Protein AF-0000000085274109 (afdb_homodimer)

Organism: Cherax quadricarinatus (NCBI:txid27406)

Secondary structure (DSSP, 8-state):
--HHHHHHHHHHHHHHHTS---------------STHHHHHHT----EEEEEEEEEEEEPGGG-EEEEEEEEEEEEETTEEEEEEEEEEEEE-TTS---EEEEEEEEEEE-SSSSEEEEEEEEEEEETTEEEEEEEEEEEEE-/-HHHHHHHHHHHHHHHHTS---------------STHHHHHTT----EEEEEEEEEEEEPGGG-EEEEEEEEEEEEETTEEEEEEEEEEEEE-TTS---EEEEEEEEEEE-SSSSEEEEEEEEEEEETTEEEEEEEEEEEEE-

Solvent-accessible surface area (backbone atoms only — not comparable to full-atom values): 14682 Å² total; per-residue (Å²): 123,76,71,51,55,58,50,48,53,53,47,51,53,54,56,63,68,62,56,79,76,77,80,76,81,77,84,79,82,85,74,88,72,68,85,68,41,69,69,43,60,71,46,59,35,56,73,34,40,34,41,35,37,37,39,35,43,32,42,39,50,91,72,24,36,37,39,36,37,39,41,35,43,35,40,30,51,53,48,38,31,42,33,38,35,41,36,39,37,35,39,45,37,81,98,52,77,63,47,47,33,44,30,39,36,39,34,41,36,41,34,92,52,96,39,38,37,39,36,41,35,38,35,40,33,41,39,82,78,40,53,33,42,34,42,33,42,35,40,36,38,49,96,124,76,69,52,57,57,48,48,53,54,48,51,53,55,55,63,68,62,59,78,78,76,81,78,81,78,84,79,82,84,72,91,74,68,85,68,46,71,74,44,60,76,45,62,42,58,70,34,41,33,42,34,35,36,39,34,42,31,43,38,50,91,71,25,35,37,40,36,36,38,42,35,41,35,41,30,52,55,50,37,32,41,34,38,34,42,35,39,38,36,38,45,38,82,98,51,77,62,49,47,35,45,31,41,37,40,34,40,36,41,33,92,49,97,39,38,35,38,34,40,36,38,35,39,34,41,38,80,80,42,53,32,42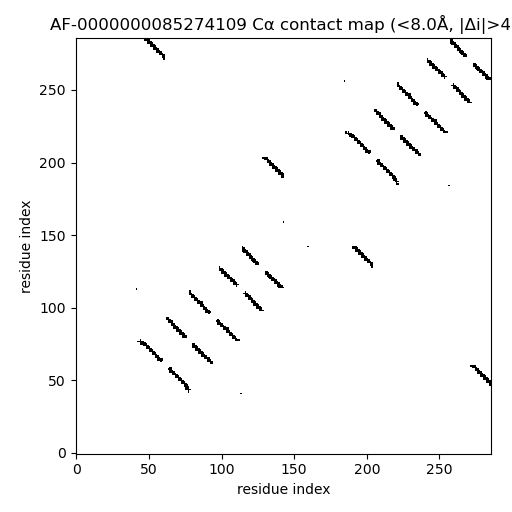,33,41,34,42,35,41,34,39,48,97

pLDDT: mean 74.67, std 28.85, range [22.5, 98.19]

Structure (mmCIF, N/CA/C/O backbone):
data_AF-0000000085274109-model_v1
#
loop_
_entity.id
_entity.type
_entity.pdbx_description
1 polymer 'Attacin C-terminal domain-containing protein'
#
loop_
_atom_site.group_PDB
_atom_site.id
_atom_site.type_symbol
_atom_site.label_atom_id
_atom_site.label_alt_id
_atom_site.label_comp_id
_atom_site.label_asym_id
_atom_site.label_entity_id
_atom_site.label_seq_id
_atom_site.pdbx_PDB_ins_code
_atom_site.Cartn_x
_atom_site.Cartn_y
_atom_site.Cartn_z
_atom_site.occupancy
_atom_site.B_iso_or_equiv
_atom_site.auth_seq_id
_atom_site.auth_comp_id
_atom_site.auth_asym_id
_atom_site.auth_atom_id
_atom_site.pdbx_PDB_model_num
ATOM 1 N N . MET A 1 1 ? -24.031 -12.461 0.603 1 29.19 1 MET A N 1
ATOM 2 C CA . MET A 1 1 ? -23.469 -12.703 1.929 1 29.19 1 MET A CA 1
ATOM 3 C C . MET A 1 1 ? -22.156 -11.938 2.117 1 29.19 1 MET A C 1
ATOM 5 O O . MET A 1 1 ? -21.688 -11.766 3.244 1 29.19 1 MET A O 1
ATOM 9 N N . GLN A 1 2 ? -21.453 -11.516 0.879 1 34.72 2 GLN A N 1
ATOM 10 C CA . GLN A 1 2 ? -20.062 -11.133 0.747 1 34.72 2 GLN A CA 1
ATOM 11 C C . GLN A 1 2 ? -19.859 -9.664 1.114 1 34.72 2 GLN A C 1
ATOM 13 O O . GLN A 1 2 ? -18.844 -9.312 1.733 1 34.72 2 GLN A O 1
ATOM 18 N N . ILE A 1 3 ? -21 -8.867 1.015 1 37.28 3 ILE A N 1
ATOM 19 C CA . ILE A 1 3 ? -20.984 -7.438 1.301 1 37.28 3 ILE A CA 1
ATOM 20 C C . ILE A 1 3 ? -21.141 -7.211 2.803 1 37.28 3 ILE A C 1
ATOM 22 O O . ILE A 1 3 ? -20.688 -6.195 3.336 1 37.28 3 ILE A O 1
ATOM 26 N N . HIS A 1 4 ? -21.5 -8.211 3.506 1 40.47 4 HIS A N 1
ATOM 27 C CA . HIS A 1 4 ? -21.781 -8.039 4.926 1 40.47 4 HIS A CA 1
ATOM 28 C C . HIS A 1 4 ? -20.5 -8.047 5.75 1 40.47 4 HIS A C 1
ATOM 30 O O . HIS A 1 4 ? -20.422 -7.398 6.793 1 40.47 4 HIS A O 1
ATOM 36 N N . ILE A 1 5 ? -19.609 -8.852 5.285 1 38.12 5 ILE A N 1
ATOM 37 C CA . ILE A 1 5 ? -18.391 -8.938 6.094 1 38.12 5 ILE A CA 1
ATOM 38 C C . ILE A 1 5 ? -17.625 -7.621 6.023 1 38.12 5 ILE A C 1
ATOM 40 O O . ILE A 1 5 ? -17.094 -7.16 7.031 1 38.12 5 ILE A O 1
ATOM 44 N N . LEU A 1 6 ? -17.75 -6.996 4.855 1 37.91 6 LEU A N 1
ATOM 45 C CA . LEU A 1 6 ? -17.078 -5.715 4.695 1 37.91 6 LEU A CA 1
ATOM 46 C C . LEU A 1 6 ? -17.688 -4.66 5.613 1 37.91 6 LEU A C 1
ATOM 48 O O . LEU A 1 6 ? -16.953 -3.889 6.246 1 37.91 6 LEU A O 1
ATOM 52 N N . VAL A 1 7 ? -18.922 -4.777 5.75 1 39.25 7 VAL A N 1
ATOM 53 C CA . VAL A 1 7 ? -19.656 -3.82 6.574 1 39.25 7 VAL A CA 1
ATOM 54 C C . VAL A 1 7 ? -19.391 -4.102 8.047 1 39.25 7 VAL A C 1
ATOM 56 O O . VAL A 1 7 ? -19.188 -3.172 8.836 1 39.25 7 VAL A O 1
ATOM 59 N N . ASP A 1 8 ? -19.281 -5.355 8.289 1 38.75 8 ASP A N 1
ATOM 60 C CA . ASP A 1 8 ? -19.078 -5.695 9.695 1 38.75 8 ASP A CA 1
ATOM 61 C C . ASP A 1 8 ? -17.688 -5.285 10.164 1 38.75 8 ASP A C 1
ATOM 63 O O . ASP A 1 8 ? -17.516 -4.801 11.289 1 38.75 8 ASP A O 1
ATOM 67 N N . LEU A 1 9 ? -16.797 -5.457 9.273 1 37.84 9 LEU A N 1
ATOM 68 C CA . LEU A 1 9 ? -15.438 -5.066 9.633 1 37.84 9 LEU A CA 1
ATOM 69 C C . LEU A 1 9 ? -15.312 -3.547 9.711 1 37.84 9 LEU A C 1
ATOM 71 O O . LEU A 1 9 ? -14.672 -3.018 10.625 1 37.84 9 LEU A O 1
ATOM 75 N N . LEU A 1 10 ? -16.047 -2.965 8.859 1 39.81 10 LEU A N 1
ATOM 76 C CA . LEU A 1 10 ? -16.094 -1.509 8.945 1 39.81 10 LEU A CA 1
ATOM 77 C C . LEU A 1 10 ? -16.766 -1.059 10.234 1 39.81 10 LEU A C 1
ATOM 79 O O . LEU A 1 10 ? -16.344 -0.081 10.852 1 39.81 10 LEU A O 1
ATOM 83 N N . LEU A 1 11 ? -17.672 -1.811 10.617 1 37.12 11 LEU A N 1
ATOM 84 C CA . LEU A 1 11 ? -18.406 -1.494 11.836 1 37.12 11 LEU A CA 1
ATOM 85 C C . LEU A 1 11 ? -17.547 -1.728 13.07 1 37.12 11 LEU A C 1
ATOM 87 O O . LEU A 1 11 ? -17.609 -0.954 14.031 1 37.12 11 LEU A O 1
ATOM 91 N N . LEU A 1 12 ? -16.781 -2.715 13.039 1 34.78 12 LEU A N 1
ATOM 92 C CA . LEU A 1 12 ? -15.945 -3.002 14.203 1 34.78 12 LEU A CA 1
ATOM 93 C C . LEU A 1 12 ? -14.914 -1.901 14.414 1 34.78 12 LEU A C 1
ATOM 95 O O . LEU A 1 12 ? -14.672 -1.482 15.547 1 34.78 12 LEU A O 1
ATOM 99 N N . VAL A 1 13 ? -14.43 -1.405 13.438 1 36.31 13 VAL A N 1
ATOM 100 C CA . VAL A 1 13 ? -13.445 -0.334 13.539 1 36.31 13 VAL A CA 1
ATOM 101 C C . VAL A 1 13 ? -14.117 0.946 14.023 1 36.31 13 VAL A C 1
ATOM 103 O O . VAL A 1 13 ? -13.555 1.685 14.836 1 36.31 13 VAL A O 1
ATOM 106 N N . ALA A 1 14 ? -15.32 1.05 13.672 1 32.97 14 ALA A N 1
ATOM 107 C CA . ALA A 1 14 ? -16.078 2.191 14.164 1 32.97 14 ALA A CA 1
ATOM 108 C C . ALA A 1 14 ? -16.266 2.111 15.68 1 32.97 14 ALA A C 1
ATOM 110 O O . ALA A 1 14 ? -16.234 3.131 16.375 1 32.97 14 ALA A O 1
ATOM 111 N N . VAL A 1 15 ? -16.328 0.971 16.188 1 34.03 15 VAL A N 1
ATOM 112 C CA . VAL A 1 15 ? -16.578 0.794 17.625 1 34.03 15 VAL A CA 1
ATOM 113 C C . VAL A 1 15 ? -15.305 1.109 18.406 1 34.03 15 VAL A C 1
ATOM 115 O O . VAL A 1 15 ? -15.359 1.753 19.453 1 34.03 15 VAL A O 1
ATOM 118 N N . ILE A 1 16 ? -14.219 0.709 17.953 1 32.94 16 ILE A N 1
ATOM 119 C CA . ILE A 1 16 ? -12.984 0.898 18.703 1 32.94 16 ILE A CA 1
ATOM 120 C C . ILE A 1 16 ? -12.594 2.375 18.688 1 32.94 16 ILE A C 1
ATOM 122 O O . ILE A 1 16 ? -12.109 2.902 19.703 1 32.94 16 ILE A O 1
ATOM 126 N N . ALA A 1 17 ? -12.922 3.021 17.672 1 30.2 17 ALA A N 1
ATOM 127 C CA . ALA A 1 17 ? -12.57 4.438 17.578 1 30.2 17 ALA A CA 1
ATOM 128 C C . ALA A 1 17 ? -13.398 5.277 18.547 1 30.2 17 ALA A C 1
ATOM 130 O O . ALA A 1 17 ? -13.062 6.43 18.828 1 30.2 17 ALA A O 1
ATOM 131 N N . ALA A 1 18 ? -14.453 4.754 18.922 1 29.8 18 ALA A N 1
ATOM 132 C CA . ALA A 1 18 ? -15.32 5.523 19.812 1 29.8 18 ALA A CA 1
ATOM 133 C C . ALA A 1 18 ? -14.836 5.441 21.266 1 29.8 18 ALA A C 1
ATOM 135 O O . ALA A 1 18 ? -15.523 5.895 22.172 1 29.8 18 ALA A O 1
ATOM 136 N N . ALA A 1 19 ? -13.648 4.785 21.469 1 28.64 19 ALA A N 1
ATOM 137 C CA . ALA A 1 19 ? -13.32 4.781 22.891 1 28.64 19 ALA A CA 1
ATOM 138 C C . ALA A 1 19 ? -12.953 6.18 23.375 1 28.64 19 ALA A C 1
ATOM 140 O O . ALA A 1 19 ? -12.242 6.914 22.688 1 28.64 19 ALA A O 1
ATOM 141 N N . PRO A 1 20 ? -13.547 6.73 24.406 1 27.16 20 PRO A N 1
ATOM 142 C CA . PRO A 1 20 ? -13.414 8.078 24.953 1 27.16 20 PRO A CA 1
ATOM 143 C C . PRO A 1 20 ? -11.977 8.414 25.344 1 27.16 20 PRO A C 1
ATOM 145 O O . PRO A 1 20 ? -11.289 7.586 25.953 1 27.16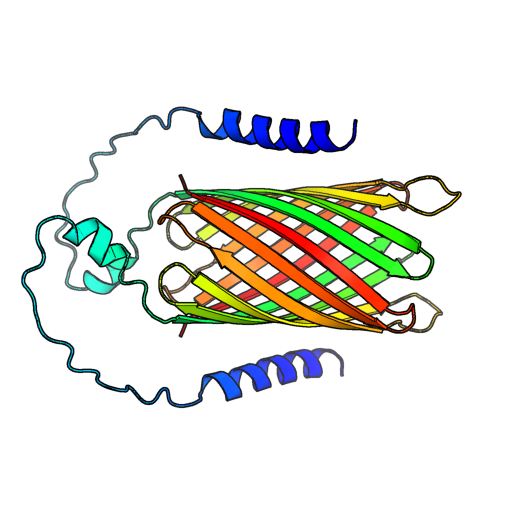 20 PRO A O 1
ATOM 148 N N . GLN A 1 21 ? -11.289 9.086 24.531 1 25.95 21 GLN A N 1
ATOM 149 C CA . GLN A 1 21 ? -9.984 9.648 24.875 1 25.95 21 GLN A CA 1
ATOM 150 C C . GLN A 1 21 ? -10.047 10.438 26.188 1 25.95 21 GLN A C 1
ATOM 152 O O . GLN A 1 21 ? -10.805 11.406 26.297 1 25.95 21 GLN A O 1
ATOM 157 N N . ASP A 1 22 ? -9.773 9.828 27.297 1 26.62 22 ASP A N 1
ATOM 158 C CA . ASP A 1 22 ? -9.57 10.586 28.531 1 26.62 22 ASP A CA 1
ATOM 159 C C . ASP A 1 22 ? -8.492 11.656 28.344 1 26.62 22 ASP A C 1
ATOM 161 O O . ASP A 1 22 ? -7.371 11.352 27.938 1 26.62 22 ASP A O 1
ATOM 165 N N . ARG A 1 23 ? -8.844 12.891 28.109 1 27.88 23 ARG A N 1
ATOM 166 C CA . ARG A 1 23 ? -8.047 14.117 28.078 1 27.88 23 ARG A CA 1
ATOM 167 C C . ARG A 1 23 ? -7.188 14.242 29.328 1 27.88 23 ARG A C 1
ATOM 169 O O . ARG A 1 23 ? -7.715 14.391 30.438 1 27.88 23 ARG A O 1
ATOM 176 N N . ILE A 1 24 ? -6.031 13.531 29.469 1 23.73 24 ILE A N 1
ATOM 177 C CA . ILE A 1 24 ? -5.164 13.867 30.594 1 23.73 24 ILE A CA 1
ATOM 178 C C . ILE A 1 24 ? -4.57 15.258 30.375 1 23.73 24 ILE A C 1
ATOM 180 O O . ILE A 1 24 ? -3.965 15.539 29.344 1 23.73 24 ILE A O 1
ATOM 184 N N . SER A 1 25 ? -5.023 16.281 31.016 1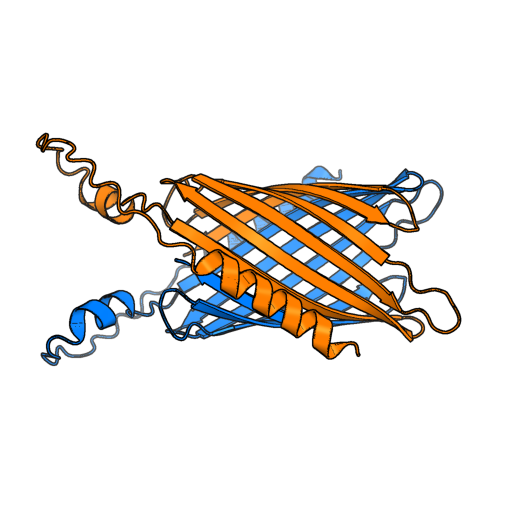 23.64 25 SER A N 1
ATOM 185 C CA . SER A 1 25 ? -4.695 17.703 31.156 1 23.64 25 SER A CA 1
ATOM 186 C C . SER A 1 25 ? -3.264 17.891 31.656 1 23.64 25 SER A C 1
ATOM 188 O O . SER A 1 25 ? -2.988 17.703 32.844 1 23.64 25 SER A O 1
ATOM 190 N N . ASP A 1 26 ? -2.184 17.391 31.047 1 24.67 26 ASP A N 1
ATOM 191 C CA . ASP A 1 26 ? -0.934 17.75 31.719 1 24.67 26 ASP A CA 1
ATOM 192 C C . ASP A 1 26 ? -0.653 19.234 31.594 1 24.67 26 ASP A C 1
ATOM 194 O O . ASP A 1 26 ? -0.709 19.812 30.5 1 24.67 26 ASP A O 1
ATOM 198 N N . ASP A 1 27 ? -0.687 20.016 32.625 1 24.34 27 ASP A N 1
ATOM 199 C CA . ASP A 1 27 ? -0.402 21.375 33.062 1 24.34 27 ASP A CA 1
ATOM 200 C C . ASP A 1 27 ? 1.054 21.75 32.781 1 24.34 27 ASP A C 1
ATOM 202 O O . ASP A 1 27 ? 1.9 21.672 33.688 1 24.34 27 ASP A O 1
ATOM 206 N N . LEU A 1 28 ? 1.784 21.281 31.734 1 25.02 28 LEU A N 1
ATOM 207 C CA . LEU A 1 28 ? 3.188 21.672 31.797 1 25.02 28 LEU A CA 1
ATOM 208 C C . LEU A 1 28 ? 3.34 23.172 31.547 1 25.02 28 LEU A C 1
ATOM 210 O O . LEU A 1 28 ? 2.6 23.75 30.734 1 25.02 28 LEU A O 1
ATOM 214 N N . GLN A 1 29 ? 4.164 23.828 32.344 1 22.5 29 GLN A N 1
ATOM 215 C CA . GLN A 1 29 ? 4.625 25.188 32.594 1 22.5 29 GLN A CA 1
ATOM 216 C C . GLN A 1 29 ? 5.234 25.828 31.359 1 22.5 29 GLN A C 1
ATOM 218 O O . GLN A 1 29 ? 5.855 25.141 30.547 1 22.5 29 GLN A O 1
ATOM 223 N N . ASP A 1 30 ? 5.105 27.234 31.125 1 24.45 30 ASP A N 1
ATOM 224 C CA . ASP A 1 30 ? 5.141 28.281 30.109 1 24.45 30 ASP A CA 1
ATOM 225 C C . ASP A 1 30 ? 6.578 28.672 29.781 1 24.45 30 ASP A C 1
ATOM 227 O O . ASP A 1 30 ? 7.141 29.562 30.438 1 24.45 30 ASP A O 1
ATOM 231 N N . GLU A 1 31 ? 7.707 27.938 29.781 1 26.39 31 GLU A N 1
ATOM 232 C CA . GLU A 1 31 ? 8.891 28.766 29.625 1 26.39 31 GLU A CA 1
ATOM 233 C C . GLU A 1 31 ? 8.891 29.469 28.266 1 26.39 31 GLU A C 1
ATOM 235 O O . GLU A 1 31 ? 8.453 28.906 27.266 1 26.39 31 GLU A O 1
ATOM 240 N N . PRO A 1 32 ? 9.406 30.828 28.219 1 28.34 32 PRO A N 1
ATOM 241 C CA . PRO A 1 32 ? 9.32 31.75 27.078 1 28.34 32 PRO A CA 1
ATOM 242 C C . PRO A 1 32 ? 10.148 31.297 25.891 1 28.34 32 PRO A C 1
ATOM 244 O O . PRO A 1 32 ? 11.383 31.297 25.938 1 28.34 32 PRO A O 1
ATOM 247 N N . ILE A 1 33 ? 10.219 30.109 25.406 1 29.45 33 ILE A N 1
ATOM 248 C CA . ILE A 1 33 ? 11.242 29.719 24.453 1 29.45 33 ILE A CA 1
ATOM 249 C C . ILE A 1 33 ? 11.102 30.562 23.172 1 29.45 33 ILE A C 1
ATOM 251 O O . ILE A 1 33 ? 10.008 30.656 22.609 1 29.45 33 ILE A O 1
ATOM 255 N N . LEU A 1 34 ? 12.164 31.344 22.75 1 29.31 34 LEU A N 1
ATOM 256 C CA . LEU A 1 34 ? 12.477 32.188 21.609 1 29.31 34 LEU A CA 1
ATOM 257 C C . LEU A 1 34 ? 11.906 31.625 20.312 1 29.31 34 LEU A C 1
ATOM 259 O O . LEU A 1 34 ? 11.531 30.453 20.266 1 29.31 34 LEU A O 1
ATOM 263 N N . SER A 1 35 ? 12.562 32.25 19.047 1 29.86 35 SER A N 1
ATOM 264 C CA . SER A 1 35 ? 12.203 32.375 17.641 1 29.86 35 SER A CA 1
ATOM 265 C C . SER A 1 35 ? 12.039 31.016 16.969 1 29.86 35 SER A C 1
ATOM 267 O O . SER A 1 35 ? 11.836 30.922 15.758 1 29.86 35 SER A O 1
ATOM 269 N N . ALA A 1 36 ? 12.805 30 17.422 1 31.7 36 ALA A N 1
ATOM 270 C CA . ALA A 1 36 ? 12.664 28.562 17.172 1 31.7 36 ALA A CA 1
ATOM 271 C C . ALA A 1 36 ? 11.195 28.141 17.203 1 31.7 36 ALA A C 1
ATOM 273 O O . ALA A 1 36 ? 10.883 26.953 17.234 1 31.7 36 ALA A O 1
ATOM 274 N N . GLU A 1 37 ? 10.258 29.047 17.328 1 32.31 37 GLU A N 1
ATOM 275 C CA . GLU A 1 37 ? 8.82 28.953 17.578 1 32.31 37 GLU A CA 1
ATOM 276 C C . GLU A 1 37 ? 8.086 28.391 16.359 1 32.31 37 GLU A C 1
ATOM 278 O O . GLU A 1 37 ? 7.086 27.688 16.516 1 32.31 37 GLU A O 1
ATOM 283 N N . ASP A 1 38 ? 8.383 29.094 15.203 1 32.69 38 ASP A N 1
ATOM 284 C CA . ASP A 1 38 ? 7.621 28.688 14.016 1 32.69 38 ASP A CA 1
ATOM 285 C C . ASP A 1 38 ? 7.855 27.219 13.688 1 32.69 38 ASP A C 1
ATOM 287 O O . ASP A 1 38 ? 6.945 26.531 13.219 1 32.69 38 ASP A O 1
ATOM 291 N N . ASP A 1 39 ? 9.203 26.734 13.562 1 36.03 39 ASP A N 1
ATOM 292 C CA . ASP A 1 39 ? 9.508 25.312 13.469 1 36.03 39 ASP A CA 1
ATOM 293 C C . ASP A 1 39 ? 8.859 24.531 14.609 1 36.03 39 ASP A C 1
ATOM 295 O O . ASP A 1 39 ? 8.586 23.344 14.484 1 36.03 39 ASP A O 1
ATOM 299 N N . PHE A 1 40 ? 8.82 25.062 15.805 1 33.94 40 PHE A N 1
ATOM 300 C CA . PHE A 1 40 ? 8.281 24.5 17.031 1 33.94 40 PHE A CA 1
ATOM 301 C C . PHE A 1 40 ? 6.785 24.25 16.906 1 33.94 40 PHE A C 1
ATOM 303 O O . PHE A 1 40 ? 6.242 23.344 17.547 1 33.94 40 PHE A O 1
ATOM 310 N N . ILE A 1 41 ? 6.109 25.266 16.359 1 35.34 41 ILE A N 1
ATOM 311 C CA . ILE A 1 41 ? 4.664 25.094 16.281 1 35.34 41 ILE A CA 1
ATOM 312 C C . ILE A 1 41 ? 4.332 23.922 15.367 1 35.34 41 ILE A C 1
ATOM 314 O O . ILE A 1 41 ? 3.281 23.281 15.508 1 35.34 41 ILE A O 1
ATOM 318 N N . TYR A 1 42 ? 5.062 23.938 14.234 1 39.38 42 TYR A N 1
ATOM 319 C CA . TYR A 1 42 ? 4.758 22.812 13.375 1 39.38 42 TYR A CA 1
ATOM 320 C C . TYR A 1 42 ? 4.938 21.484 14.117 1 39.38 42 TYR A C 1
ATOM 322 O O . TYR A 1 42 ? 4.531 20.438 13.633 1 39.38 42 TYR A O 1
ATOM 330 N N . ASP A 1 43 ? 6.078 21.562 14.992 1 42.56 43 ASP A N 1
ATOM 331 C CA . ASP A 1 43 ? 6.488 20.344 15.664 1 42.56 43 ASP A CA 1
ATOM 332 C C . ASP A 1 43 ? 5.406 19.859 16.625 1 42.56 43 ASP A C 1
ATOM 334 O O . ASP A 1 43 ? 5.688 19.062 17.531 1 42.56 43 ASP A O 1
ATOM 338 N N . ARG A 1 44 ? 4.699 20.859 17.016 1 46.94 44 ARG A N 1
ATOM 339 C CA . ARG A 1 44 ? 3.871 20.266 18.062 1 46.94 44 ARG A CA 1
ATOM 340 C C . ARG A 1 44 ? 3.377 18.891 17.641 1 46.94 44 ARG A C 1
ATOM 342 O O . ARG A 1 44 ? 2.398 18.766 16.906 1 46.94 44 ARG A O 1
ATOM 349 N N . ARG A 1 45 ? 4.414 18.188 17.422 1 51.41 45 ARG A N 1
ATOM 350 C CA . ARG A 1 45 ? 4.371 16.766 17.125 1 51.41 45 ARG A CA 1
ATOM 351 C C . ARG A 1 45 ? 3.342 16.047 18 1 51.41 45 ARG A C 1
ATOM 353 O O . ARG A 1 45 ? 3.639 15.672 19.125 1 51.41 45 ARG A O 1
ATOM 360 N N . LYS A 1 46 ? 2.039 16.609 17.828 1 67.06 46 LYS A N 1
ATOM 361 C CA . LYS A 1 46 ? 0.85 16.125 18.531 1 67.06 46 LYS A CA 1
ATOM 362 C C . LYS A 1 46 ? 0.686 14.625 18.375 1 67.06 46 LYS A C 1
ATOM 364 O O . LYS A 1 46 ? 1.162 14.039 17.406 1 67.06 46 LYS A O 1
ATOM 369 N N . ARG A 1 47 ? 0.568 14.086 19.516 1 83.94 47 ARG A N 1
ATOM 370 C CA . ARG A 1 47 ? 0.073 12.719 19.641 1 83.94 47 ARG A CA 1
ATOM 371 C C . ARG A 1 47 ? -1.203 12.531 18.828 1 83.94 47 ARG A C 1
ATOM 373 O O . ARG A 1 47 ? -2.168 13.281 18.984 1 83.94 47 ARG A O 1
ATOM 380 N N . GLN A 1 48 ? -1.01 11.75 17.844 1 91 48 GLN A N 1
ATOM 381 C CA . GLN A 1 48 ? -2.172 11.453 17.016 1 91 48 GLN A CA 1
ATOM 382 C C . GLN A 1 48 ? -2.318 9.953 16.781 1 91 48 GLN A C 1
ATOM 384 O O . GLN A 1 48 ? -1.322 9.242 16.656 1 91 48 GLN A O 1
ATOM 389 N N . THR A 1 49 ? -3.471 9.539 16.812 1 93.75 49 THR A N 1
ATOM 390 C CA . THR A 1 49 ? -3.826 8.18 16.422 1 93.75 49 THR A CA 1
ATOM 391 C C . THR A 1 49 ? -4.637 8.188 15.133 1 93.75 49 THR A C 1
ATOM 393 O O . THR A 1 49 ? -5.531 9.016 14.961 1 93.75 49 THR A O 1
ATOM 396 N N . ALA A 1 50 ? -4.281 7.34 14.281 1 94.31 50 ALA A N 1
ATOM 397 C CA . ALA A 1 50 ? -5.004 7.238 13.016 1 94.31 50 ALA A CA 1
ATOM 398 C C . ALA A 1 50 ? -5.379 5.793 12.711 1 94.31 50 ALA A C 1
ATOM 400 O O . ALA A 1 50 ? -4.652 4.863 13.078 1 94.31 50 ALA A O 1
ATOM 401 N N . VAL A 1 51 ? -6.465 5.672 12.102 1 96.5 51 VAL A N 1
ATOM 402 C CA . VAL A 1 51 ? -6.902 4.395 11.547 1 96.5 51 VAL A CA 1
ATOM 403 C C . VAL A 1 51 ? -7.016 4.5 10.031 1 96.5 51 VAL A C 1
ATOM 405 O O . VAL A 1 51 ? -7.504 5.504 9.508 1 96.5 51 VAL A O 1
ATOM 408 N N . SER A 1 52 ? -6.531 3.512 9.352 1 96.25 52 SER A N 1
ATOM 409 C CA . SER A 1 52 ? -6.668 3.434 7.902 1 96.25 52 SER A CA 1
ATOM 410 C C . SER A 1 52 ? -7.008 2.018 7.453 1 96.25 52 SER A C 1
ATOM 412 O O . SER A 1 52 ? -6.812 1.059 8.203 1 96.25 52 SER A O 1
ATOM 414 N N . GLY A 1 53 ? -7.555 1.902 6.289 1 96.19 53 GLY A N 1
ATOM 415 C CA . GLY A 1 53 ? -7.914 0.619 5.707 1 96.19 53 GLY A CA 1
ATOM 416 C C . GLY A 1 53 ? -8.367 0.724 4.262 1 96.19 53 GLY A C 1
ATOM 417 O O . GLY A 1 53 ? -8.445 1.822 3.709 1 96.19 53 GLY A O 1
ATOM 418 N N . GLY A 1 54 ? -8.562 -0.43 3.691 1 95.19 54 GLY A N 1
ATOM 419 C CA . GLY A 1 54 ? -9.016 -0.469 2.311 1 95.19 54 GLY A CA 1
ATOM 420 C C . GLY A 1 54 ? -9.305 -1.875 1.815 1 95.19 54 GLY A C 1
ATOM 421 O O . GLY A 1 54 ? -9.102 -2.848 2.547 1 95.19 54 GLY A O 1
ATOM 422 N N . ALA A 1 55 ? -9.844 -1.821 0.661 1 97.56 55 ALA A N 1
ATOM 423 C CA . ALA A 1 55 ? -10.125 -3.049 -0.078 1 97.56 55 ALA A CA 1
ATOM 424 C C . ALA A 1 55 ? -9.75 -2.902 -1.549 1 97.56 55 ALA A C 1
ATOM 426 O O . ALA A 1 55 ? -9.797 -1.802 -2.102 1 97.56 55 ALA A O 1
ATOM 427 N N . ASN A 1 56 ? -9.352 -3.914 -2.074 1 95.69 56 ASN A N 1
ATOM 428 C CA . ASN A 1 56 ? -8.906 -3.941 -3.465 1 95.69 56 ASN A CA 1
ATOM 429 C C . ASN A 1 56 ? -9.359 -5.219 -4.172 1 95.69 56 ASN A C 1
ATOM 431 O O . ASN A 1 56 ? -9.422 -6.285 -3.557 1 95.69 56 ASN A O 1
ATOM 435 N N . VAL A 1 57 ? -9.68 -5.02 -5.359 1 96.94 57 VAL A N 1
ATOM 436 C CA . VAL A 1 57 ? -9.945 -6.164 -6.227 1 96.94 57 VAL A CA 1
ATOM 437 C C . VAL A 1 57 ? -8.992 -6.133 -7.422 1 96.94 57 VAL A C 1
ATOM 439 O O . VAL A 1 57 ? -8.805 -5.09 -8.055 1 96.94 57 VAL A O 1
ATOM 442 N N . GLU A 1 58 ? -8.438 -7.234 -7.703 1 96.06 58 GLU A N 1
ATOM 443 C CA . GLU A 1 58 ? -7.547 -7.387 -8.852 1 96.06 58 GLU A CA 1
ATOM 444 C C . GLU A 1 58 ? -7.984 -8.547 -9.742 1 96.06 58 GLU A C 1
ATOM 446 O O . GLU A 1 58 ? -8.211 -9.656 -9.258 1 96.06 58 GLU A O 1
ATOM 451 N N . ASN A 1 59 ? -8.078 -8.227 -10.922 1 95 59 ASN A N 1
ATOM 452 C CA . ASN A 1 59 ? -8.336 -9.273 -11.914 1 95 59 ASN A CA 1
ATOM 453 C C . ASN A 1 59 ? -7.043 -9.742 -12.578 1 95 59 ASN A C 1
ATOM 455 O O . ASN A 1 59 ? -6.383 -8.961 -13.273 1 95 59 ASN A O 1
ATOM 459 N N . LEU A 1 60 ? -6.77 -10.969 -12.344 1 92.88 60 LEU A N 1
ATOM 460 C CA . LEU A 1 60 ? -5.555 -11.594 -12.859 1 92.88 60 LEU A CA 1
ATOM 461 C C . LEU A 1 60 ? -5.855 -12.445 -14.086 1 92.88 60 LEU A C 1
ATOM 463 O O . LEU A 1 60 ? -7.02 -12.688 -14.414 1 92.88 60 LEU A O 1
ATOM 467 N N . PRO A 1 61 ? -4.797 -12.797 -14.773 1 89.06 61 PRO A N 1
ATOM 468 C CA . PRO A 1 61 ? -5.035 -13.672 -15.922 1 89.06 61 PRO A CA 1
ATOM 469 C C . PRO A 1 61 ? -5.734 -14.977 -15.539 1 89.06 61 PRO A C 1
ATOM 471 O O . PRO A 1 61 ? -5.762 -15.336 -14.359 1 89.06 61 PRO A O 1
ATOM 474 N N . HIS A 1 62 ? -6.371 -15.617 -16.516 1 90.31 62 HIS A N 1
ATOM 475 C CA . HIS A 1 62 ? -7.004 -16.922 -16.375 1 90.31 62 HIS A CA 1
ATOM 476 C C . HIS A 1 62 ? -8.227 -16.859 -15.469 1 90.31 62 HIS A C 1
ATOM 478 O O . HIS A 1 62 ? -8.531 -17.812 -14.758 1 90.31 62 HIS A O 1
ATOM 484 N N . GLY A 1 63 ? -8.797 -15.641 -15.352 1 89.44 63 GLY A N 1
ATOM 485 C CA . GLY A 1 63 ? -10.055 -15.469 -14.648 1 89.44 63 GLY A CA 1
ATOM 486 C C . GLY A 1 63 ? -9.891 -15.422 -13.141 1 89.44 63 GLY A C 1
ATOM 487 O O . GLY A 1 63 ? -10.875 -15.492 -12.398 1 89.44 63 GLY A O 1
ATOM 488 N N . ILE A 1 64 ? -8.742 -15.398 -12.703 1 93.06 64 ILE A N 1
ATOM 489 C CA . ILE A 1 64 ? -8.492 -15.352 -11.266 1 93.06 64 ILE A CA 1
ATOM 490 C C . ILE A 1 64 ? -8.773 -13.945 -10.742 1 93.06 64 ILE A C 1
ATOM 492 O O . ILE A 1 64 ? -8.391 -12.953 -11.359 1 93.06 64 ILE A O 1
ATOM 496 N N . ARG A 1 65 ? -9.508 -13.945 -9.594 1 94.62 65 ARG A N 1
ATOM 497 C CA . ARG A 1 65 ? -9.781 -12.68 -8.922 1 94.62 65 ARG A CA 1
ATOM 498 C C . ARG A 1 65 ? -9.164 -12.664 -7.523 1 94.62 65 ARG A C 1
ATOM 500 O O . ARG A 1 65 ? -9.391 -13.578 -6.73 1 94.62 65 ARG A O 1
ATOM 507 N N . LYS A 1 66 ? -8.422 -11.648 -7.309 1 95.5 66 LYS A N 1
ATOM 508 C CA . LYS A 1 66 ? -7.816 -11.453 -5.996 1 95.5 66 LYS A CA 1
ATOM 509 C C . LYS A 1 66 ? -8.5 -10.32 -5.234 1 95.5 66 LYS A C 1
ATOM 511 O O . LYS A 1 66 ? -8.602 -9.203 -5.738 1 95.5 66 LYS A O 1
ATOM 516 N N . GLU A 1 67 ? -8.914 -10.648 -4.086 1 95.19 67 GLU A N 1
ATOM 517 C CA . GLU A 1 67 ? -9.531 -9.672 -3.191 1 95.19 67 GLU A CA 1
ATOM 518 C C . GLU A 1 67 ? -8.68 -9.453 -1.942 1 95.19 67 GLU A C 1
ATOM 520 O O . GLU A 1 67 ? -8.234 -10.422 -1.317 1 95.19 67 GLU A O 1
ATOM 525 N N . THR A 1 68 ? -8.445 -8.266 -1.638 1 96.56 68 THR A N 1
ATOM 526 C CA . THR A 1 68 ? -7.672 -7.949 -0.442 1 96.56 68 THR A CA 1
ATOM 527 C C . THR A 1 68 ? -8.383 -6.902 0.405 1 96.56 68 THR A C 1
ATOM 529 O O . THR A 1 68 ? -9.117 -6.062 -0.123 1 96.56 68 THR A O 1
ATOM 532 N N . ALA A 1 69 ? -8.172 -6.961 1.633 1 97.19 69 ALA A N 1
ATOM 533 C CA . ALA A 1 69 ? -8.633 -5.969 2.6 1 97.19 69 ALA A CA 1
ATOM 534 C C . ALA A 1 69 ? -7.637 -5.816 3.744 1 97.19 69 ALA A C 1
ATOM 536 O O . ALA A 1 69 ? -6.93 -6.766 4.09 1 97.19 69 ALA A O 1
ATOM 537 N N . ASN A 1 70 ? -7.59 -4.602 4.297 1 96 70 ASN A N 1
ATOM 538 C CA . ASN A 1 70 ? -6.676 -4.363 5.41 1 96 70 ASN A CA 1
ATOM 539 C C . ASN A 1 70 ? -7.203 -3.281 6.348 1 96 70 ASN A C 1
ATOM 541 O O . ASN A 1 70 ? -8.047 -2.469 5.953 1 96 70 ASN A O 1
ATOM 545 N N . ILE A 1 71 ? -6.738 -3.291 7.547 1 97.75 71 ILE A N 1
ATOM 546 C CA . ILE A 1 71 ? -6.93 -2.238 8.539 1 97.75 71 ILE A CA 1
ATOM 547 C C . ILE A 1 71 ? -5.629 -2 9.297 1 97.75 71 ILE A C 1
ATOM 549 O O . ILE A 1 71 ? -4.918 -2.951 9.633 1 97.75 71 ILE A O 1
ATOM 553 N N . ASN A 1 72 ? -5.375 -0.785 9.508 1 97.62 72 ASN A N 1
ATOM 554 C CA . ASN A 1 72 ? -4.133 -0.392 10.172 1 97.62 72 ASN A CA 1
ATOM 555 C C . ASN A 1 72 ? -4.383 0.656 11.25 1 97.62 72 ASN A C 1
ATOM 557 O O . ASN A 1 72 ? -5.25 1.521 11.094 1 97.62 72 ASN A O 1
ATOM 561 N N . LEU A 1 73 ? -3.654 0.557 12.25 1 98.12 73 LEU A N 1
ATOM 562 C CA . LEU A 1 73 ? -3.598 1.552 13.312 1 98.12 73 LEU A CA 1
ATOM 563 C C . LEU A 1 73 ? -2.211 2.182 13.398 1 98.12 73 LEU A C 1
ATOM 565 O O . LEU A 1 73 ? -1.201 1.475 13.359 1 98.12 73 LEU A O 1
ATOM 569 N N . GLU A 1 74 ? -2.213 3.418 13.469 1 96.81 74 GLU A N 1
ATOM 570 C CA . GLU A 1 74 ? -0.96 4.148 13.641 1 96.81 74 GLU A CA 1
ATOM 571 C C . GLU A 1 74 ? -1.031 5.094 14.836 1 96.81 74 GLU A C 1
ATOM 573 O O . GLU A 1 74 ? -2.068 5.711 15.086 1 96.81 74 GLU A O 1
ATOM 578 N N . HIS A 1 75 ? 0.058 5.227 15.492 1 96.56 75 HIS A N 1
ATOM 579 C CA . HIS A 1 75 ? 0.202 6.18 16.578 1 96.56 75 HIS A CA 1
ATOM 580 C C . HIS A 1 75 ? 1.471 7.012 16.422 1 96.56 75 HIS A C 1
ATOM 582 O O . HIS A 1 75 ? 2.572 6.461 16.344 1 96.56 75 HIS A O 1
ATOM 588 N N . SER A 1 76 ? 1.227 8.242 16.406 1 94.12 76 SER A N 1
ATOM 589 C CA . SER A 1 76 ? 2.344 9.156 16.203 1 94.12 76 SER A CA 1
ATOM 590 C C . SER A 1 76 ? 2.676 9.922 17.484 1 94.12 76 SER A C 1
ATOM 592 O O . SER A 1 76 ? 1.776 10.398 18.188 1 94.12 76 SER A O 1
ATOM 594 N N . ILE A 1 77 ? 3.955 9.977 17.75 1 92.19 77 ILE A N 1
ATOM 595 C CA . ILE A 1 77 ? 4.516 10.773 18.828 1 92.19 77 ILE A CA 1
ATOM 596 C C . ILE A 1 77 ? 5.723 11.555 18.328 1 92.19 77 ILE A C 1
ATOM 598 O O . ILE A 1 77 ? 6.773 10.977 18.031 1 92.19 77 ILE A O 1
ATOM 602 N N . ASN A 1 78 ? 5.543 12.852 18.219 1 89.56 78 ASN A N 1
ATOM 603 C CA . ASN A 1 78 ? 6.562 13.734 17.656 1 89.56 78 ASN A CA 1
ATOM 604 C C . ASN A 1 78 ? 6.926 13.344 16.234 1 89.56 78 ASN A C 1
ATOM 606 O O . ASN A 1 78 ? 6.09 13.438 15.328 1 89.56 78 ASN A O 1
ATOM 610 N N . LYS A 1 79 ? 8.125 12.867 16.047 1 91.56 79 LYS A N 1
ATOM 611 C CA . LYS A 1 79 ? 8.617 12.578 14.711 1 91.56 79 LYS A CA 1
ATOM 612 C C . LYS A 1 79 ? 8.531 11.078 14.406 1 91.56 79 LYS A C 1
ATOM 614 O O . LYS A 1 79 ? 9.047 10.617 13.391 1 91.56 79 LYS A O 1
ATOM 619 N N . HIS A 1 80 ? 7.992 10.375 15.344 1 94.69 80 HIS A N 1
ATOM 620 C CA . HIS A 1 80 ? 7.934 8.922 15.227 1 94.69 80 HIS A CA 1
ATOM 621 C C . HIS A 1 80 ? 6.492 8.438 15.102 1 94.69 80 HIS A C 1
ATOM 623 O O . HIS A 1 80 ? 5.613 8.898 15.836 1 94.69 80 HIS A O 1
ATOM 629 N N . THR A 1 81 ? 6.262 7.547 14.227 1 94.94 81 THR A N 1
ATOM 630 C CA . THR A 1 81 ? 4.969 6.887 14.086 1 94.94 81 THR A CA 1
ATOM 631 C C . THR A 1 81 ? 5.137 5.371 14.078 1 94.94 81 THR A C 1
ATOM 633 O O . THR A 1 81 ? 5.949 4.832 13.328 1 94.94 81 THR A O 1
ATOM 636 N N . PHE A 1 82 ? 4.414 4.758 14.93 1 97.06 82 PHE A N 1
ATOM 637 C CA . PHE A 1 82 ? 4.348 3.301 14.969 1 97.06 82 PHE A CA 1
ATOM 638 C C . PHE A 1 82 ? 2.998 2.807 14.453 1 97.06 82 PHE A C 1
ATOM 640 O O . PHE A 1 82 ? 1.961 3.4 14.75 1 97.06 82 PHE A O 1
A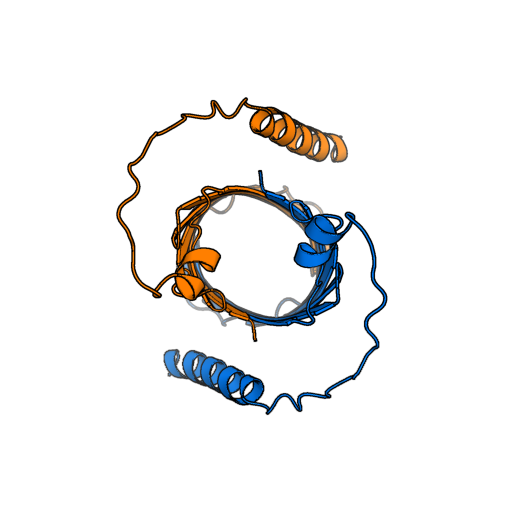TOM 647 N N . GLY A 1 83 ? 3.055 1.729 13.742 1 96.75 83 GLY A N 1
ATOM 648 C CA . GLY A 1 83 ? 1.819 1.187 13.195 1 96.75 83 GLY A CA 1
ATOM 649 C C . GLY A 1 83 ? 1.772 -0.329 13.219 1 96.75 83 GLY A C 1
ATOM 650 O O . GLY A 1 83 ? 2.811 -0.987 13.312 1 96.75 83 GLY A O 1
ATOM 651 N N . ALA A 1 84 ? 0.636 -0.792 13.18 1 98 84 ALA A N 1
ATOM 652 C CA . ALA A 1 84 ? 0.337 -2.215 13.047 1 98 84 ALA A CA 1
ATOM 653 C C . ALA A 1 84 ? -0.971 -2.436 12.297 1 98 84 ALA A C 1
ATOM 655 O O . ALA A 1 84 ? -1.819 -1.542 12.234 1 98 84 ALA A O 1
ATOM 656 N N . GLY A 1 85 ? -1.04 -3.58 11.711 1 97.88 85 GLY A N 1
ATOM 657 C CA . GLY A 1 85 ? -2.25 -3.854 10.953 1 97.88 85 GLY A CA 1
ATOM 658 C C . GLY A 1 85 ? -2.447 -5.328 10.656 1 97.88 85 GLY A C 1
ATOM 659 O O . GLY A 1 85 ? -1.562 -6.145 10.922 1 97.88 85 GLY A O 1
ATOM 660 N N . ILE A 1 86 ? -3.582 -5.582 10.148 1 97.81 86 ILE A N 1
ATOM 661 C CA . ILE A 1 86 ? -3.945 -6.914 9.68 1 97.81 86 ILE A CA 1
ATOM 662 C C . ILE A 1 86 ? -4.48 -6.832 8.25 1 97.81 86 ILE A C 1
ATOM 664 O O . ILE A 1 86 ? -5.062 -5.816 7.855 1 97.81 86 ILE A O 1
ATOM 668 N N . ASP A 1 87 ? -4.203 -7.84 7.566 1 94.5 87 ASP A N 1
ATOM 669 C CA . ASP A 1 87 ? -4.695 -7.891 6.191 1 94.5 87 ASP A CA 1
ATOM 670 C C . ASP A 1 87 ? -5.238 -9.281 5.855 1 94.5 87 ASP A C 1
ATOM 672 O O . ASP A 1 87 ? -4.902 -10.258 6.52 1 94.5 87 ASP A O 1
ATOM 676 N N . TYR A 1 88 ? -6.117 -9.266 4.895 1 96.31 88 TYR A N 1
ATOM 677 C CA . TYR A 1 88 ? -6.77 -10.445 4.344 1 96.31 88 TYR A CA 1
ATOM 678 C C . TYR A 1 88 ? -6.652 -10.477 2.826 1 96.31 88 TYR A C 1
ATOM 680 O O . TYR A 1 88 ? -6.77 -9.445 2.166 1 96.31 88 TYR A O 1
ATOM 688 N N . GLU A 1 89 ? -6.352 -11.594 2.373 1 94.88 89 GLU A N 1
ATOM 689 C CA . GLU A 1 89 ? -6.254 -11.828 0.936 1 94.88 89 GLU A CA 1
ATOM 690 C C . GLU A 1 89 ? -6.953 -13.125 0.534 1 94.88 89 GLU A C 1
ATOM 692 O O . GLU A 1 89 ? -6.762 -14.156 1.173 1 94.88 89 GLU A O 1
ATOM 697 N N . ARG A 1 90 ? -7.68 -13.031 -0.55 1 94.44 90 ARG A N 1
ATOM 698 C CA . ARG A 1 90 ? -8.383 -14.195 -1.084 1 94.44 90 ARG A CA 1
ATOM 699 C C . ARG A 1 90 ? -8.242 -14.266 -2.602 1 94.44 90 ARG A C 1
ATOM 701 O O . ARG A 1 90 ? -8.406 -13.258 -3.291 1 94.44 90 ARG A O 1
ATOM 708 N N . HIS A 1 91 ? -7.934 -15.438 -2.998 1 93.44 91 HIS A N 1
ATOM 709 C CA . HIS A 1 91 ? -7.883 -15.688 -4.434 1 93.44 91 HIS A CA 1
ATOM 710 C C . HIS A 1 91 ? -9.07 -16.531 -4.887 1 93.44 91 HIS A C 1
ATOM 712 O O . HIS A 1 91 ? -9.227 -17.672 -4.453 1 93.44 91 HIS A O 1
ATOM 718 N N . ARG A 1 92 ? -9.828 -15.992 -5.734 1 92.44 92 ARG A N 1
ATOM 719 C CA . ARG A 1 92 ? -10.922 -16.75 -6.34 1 92.44 92 ARG A CA 1
ATOM 720 C C . ARG A 1 92 ? -10.492 -17.359 -7.672 1 92.44 92 ARG A C 1
ATOM 722 O O . ARG A 1 92 ? -10.297 -16.641 -8.656 1 92.44 92 ARG A O 1
ATOM 729 N N . ILE A 1 93 ? -10.312 -18.641 -7.652 1 90.12 93 ILE A N 1
ATOM 730 C CA . ILE A 1 93 ? -9.883 -19.391 -8.828 1 90.12 93 ILE A CA 1
ATOM 731 C C . ILE A 1 93 ? -11.031 -20.234 -9.359 1 90.12 93 ILE A C 1
ATOM 733 O O . ILE A 1 93 ? -11.578 -21.078 -8.641 1 90.12 93 ILE A O 1
ATOM 737 N N . PRO A 1 94 ? -11.312 -20.016 -10.602 1 89.12 94 PRO A N 1
ATOM 738 C CA . PRO A 1 94 ? -12.406 -20.828 -11.141 1 89.12 94 PRO A CA 1
ATOM 739 C C . PRO A 1 94 ? -12.156 -22.328 -11 1 89.12 94 PRO A C 1
ATOM 741 O O . PRO A 1 94 ? -11.117 -22.828 -11.438 1 89.12 94 PRO A O 1
ATOM 744 N N . GLY A 1 95 ? -13.125 -23.047 -10.414 1 88.44 95 GLY A N 1
ATOM 745 C CA . GLY A 1 95 ? -13.078 -24.5 -10.328 1 88.44 95 GLY A CA 1
ATOM 746 C C . GLY A 1 95 ? -12.234 -25 -9.164 1 88.44 95 GLY A C 1
ATOM 747 O O . GLY A 1 95 ? -12.078 -26.203 -8.984 1 88.44 95 GLY A O 1
ATOM 748 N N . PHE A 1 96 ? -11.539 -24.156 -8.445 1 86.5 96 PHE A N 1
ATOM 749 C CA . PHE A 1 96 ? -10.664 -24.562 -7.355 1 86.5 96 PHE A CA 1
ATOM 750 C C . PHE A 1 96 ? -11.078 -23.906 -6.047 1 86.5 96 PHE A C 1
ATOM 752 O O . PHE A 1 96 ? -11.922 -23 -6.039 1 86.5 96 PHE A O 1
ATOM 759 N N . SER A 1 97 ? -10.508 -24.469 -4.996 1 84.06 97 SER A N 1
ATOM 760 C CA . SER A 1 97 ? -10.734 -23.828 -3.697 1 84.06 97 SER A CA 1
ATOM 761 C C . SER A 1 97 ? -10.133 -22.438 -3.646 1 84.06 97 SER A C 1
ATOM 763 O O . SER A 1 97 ? -9.164 -22.141 -4.352 1 84.06 97 SER A O 1
ATOM 765 N N . ASP A 1 98 ? -10.766 -21.641 -2.812 1 86.31 98 ASP A N 1
ATOM 766 C CA . ASP A 1 98 ? -10.336 -20.25 -2.682 1 86.31 98 ASP A CA 1
ATOM 767 C C . ASP A 1 98 ? -9.273 -20.094 -1.595 1 86.31 98 ASP A C 1
ATOM 769 O O . ASP A 1 98 ? -9.602 -20 -0.41 1 86.31 98 ASP A O 1
ATOM 773 N N . PRO A 1 99 ? -8.016 -20.062 -1.957 1 89.31 99 PRO A N 1
ATOM 774 C CA . PRO A 1 99 ? -7 -19.844 -0.927 1 89.31 99 PRO A CA 1
ATOM 775 C C . PRO A 1 99 ? -7.152 -18.5 -0.217 1 89.31 99 PRO A C 1
ATOM 777 O O . PRO A 1 99 ? -7.441 -17.484 -0.86 1 89.31 99 PRO A O 1
ATOM 780 N N . LYS A 1 100 ? -6.992 -18.578 1.049 1 91.75 100 LYS A N 1
ATOM 781 C CA . LYS A 1 100 ? -7.074 -17.375 1.887 1 91.75 100 LYS A CA 1
ATOM 782 C C . LYS A 1 100 ? -5.789 -17.172 2.68 1 91.75 100 LYS A C 1
ATOM 784 O O . LYS A 1 100 ? -5.199 -18.125 3.18 1 91.75 100 LYS A O 1
ATOM 789 N N . ASN A 1 101 ? -5.367 -15.922 2.736 1 93.94 101 ASN A N 1
ATOM 790 C CA . ASN A 1 101 ? -4.223 -15.539 3.555 1 93.94 101 ASN A CA 1
ATOM 791 C C . ASN A 1 101 ? -4.594 -14.445 4.555 1 93.94 101 ASN A C 1
ATOM 793 O O . ASN A 1 101 ? -5.332 -13.516 4.223 1 93.94 101 ASN A O 1
ATOM 797 N N . VAL A 1 102 ? -4.148 -14.648 5.688 1 96.5 102 VAL A N 1
ATOM 798 C CA . VAL A 1 102 ? -4.262 -13.617 6.711 1 96.5 102 VAL A CA 1
ATOM 799 C C . VAL A 1 102 ? -2.867 -13.133 7.113 1 96.5 102 VAL A C 1
ATOM 801 O O . VAL A 1 102 ? -1.958 -13.945 7.312 1 96.5 102 VAL A O 1
ATOM 804 N N . GLY A 1 103 ? -2.775 -11.914 7.234 1 97.06 103 GLY A N 1
ATOM 805 C CA . GLY A 1 103 ? -1.472 -11.352 7.547 1 97.06 103 GLY A CA 1
ATOM 806 C C . GLY A 1 103 ? -1.522 -10.289 8.633 1 97.06 103 GLY A C 1
ATOM 807 O O . GLY A 1 103 ? -2.6 -9.805 8.977 1 97.06 103 GLY A O 1
ATOM 808 N N . ALA A 1 104 ? -0.379 -10.055 9.18 1 97.88 104 ALA A N 1
ATOM 809 C CA . ALA A 1 104 ? -0.13 -8.953 10.102 1 97.88 104 ALA A CA 1
ATOM 810 C C . ALA A 1 104 ? 1.126 -8.18 9.711 1 97.88 104 ALA A C 1
ATOM 812 O O . ALA A 1 104 ? 2.035 -8.734 9.086 1 97.88 104 ALA A O 1
ATOM 813 N N . ASN A 1 105 ? 1.08 -6.961 10.055 1 97.56 105 ASN A N 1
ATOM 814 C CA . ASN A 1 105 ? 2.236 -6.125 9.75 1 97.56 105 ASN A CA 1
ATOM 815 C C . ASN A 1 105 ? 2.527 -5.133 10.875 1 97.56 105 ASN A C 1
ATOM 817 O O . ASN A 1 105 ? 1.641 -4.809 11.664 1 97.56 105 ASN A O 1
ATOM 821 N N . ILE A 1 106 ? 3.793 -4.707 10.93 1 98 106 ILE A N 1
ATOM 822 C CA . ILE A 1 106 ? 4.25 -3.611 11.781 1 98 106 ILE A CA 1
ATOM 823 C C . ILE A 1 106 ? 5.062 -2.621 10.953 1 98 106 ILE A C 1
ATOM 825 O O . ILE A 1 106 ? 5.691 -3 9.961 1 98 106 ILE A O 1
ATOM 829 N N . GLY A 1 107 ? 4.961 -1.457 11.406 1 97.94 107 GLY A N 1
ATOM 830 C CA . GLY A 1 107 ? 5.684 -0.421 10.68 1 97.94 107 GLY A CA 1
ATOM 831 C C . GLY A 1 107 ? 6.156 0.711 11.57 1 97.94 107 GLY A C 1
ATOM 832 O O . GLY A 1 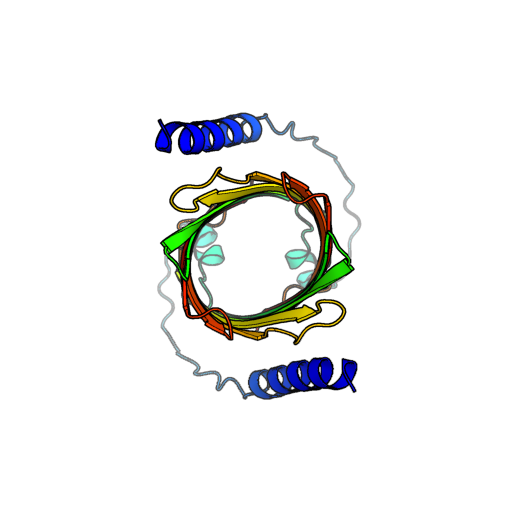107 ? 5.602 0.93 12.648 1 97.94 107 GLY A O 1
ATOM 833 N N . TYR A 1 108 ? 7.141 1.306 11.078 1 97.44 108 TYR A N 1
ATOM 834 C CA . TYR A 1 108 ? 7.723 2.486 11.711 1 97.44 108 TYR A CA 1
ATOM 835 C C . TYR A 1 108 ? 8.016 3.566 10.672 1 97.44 108 TYR A C 1
ATOM 837 O O . TYR A 1 108 ? 8.539 3.279 9.594 1 97.44 108 TYR A O 1
ATOM 845 N N . LYS A 1 109 ? 7.605 4.734 11.016 1 96.38 109 LYS A N 1
ATOM 846 C CA . LYS A 1 109 ? 7.914 5.902 10.203 1 96.38 109 LYS A CA 1
ATOM 847 C C . LYS A 1 109 ? 8.688 6.949 11 1 96.38 109 LYS A C 1
ATOM 849 O O . LYS A 1 109 ? 8.375 7.199 12.164 1 96.38 109 LYS A O 1
ATOM 854 N N . PHE A 1 110 ? 9.633 7.5 10.32 1 95.56 110 PHE A N 1
ATOM 855 C CA . PHE A 1 110 ? 10.43 8.586 10.883 1 95.56 110 PHE A CA 1
ATOM 856 C C . PHE A 1 110 ? 10.336 9.836 10.008 1 95.56 110 PHE A C 1
ATOM 858 O O . PHE A 1 110 ? 10.602 9.773 8.805 1 95.56 110 PHE A O 1
ATOM 865 N N . GLN A 1 111 ? 9.969 10.859 10.633 1 93.69 111 GLN A N 1
ATOM 866 C CA . GLN A 1 111 ? 9.859 12.148 9.953 1 93.69 111 GLN A CA 1
ATOM 867 C C . GLN A 1 111 ? 10.852 13.156 10.523 1 93.69 111 GLN A C 1
ATOM 869 O O . GLN A 1 111 ? 10.492 14 11.344 1 93.69 111 GLN A O 1
ATOM 874 N N . PRO A 1 112 ? 12.023 13.195 9.906 1 90 112 PRO A N 1
ATOM 875 C CA . PRO A 1 112 ? 13.055 14.086 10.438 1 90 112 PRO A CA 1
ATOM 876 C C . PRO A 1 112 ? 12.688 15.562 10.297 1 90 112 PRO A C 1
ATOM 878 O O . PRO A 1 112 ? 13.18 16.406 11.055 1 90 112 PRO A O 1
ATOM 881 N N . ASN A 1 113 ? 11.859 15.922 9.211 1 88.12 113 ASN A N 1
ATOM 882 C CA . ASN A 1 113 ? 11.305 17.25 8.984 1 88.12 113 ASN A CA 1
ATOM 883 C C . ASN A 1 113 ? 9.883 17.172 8.43 1 88.12 113 ASN A C 1
ATOM 885 O O . ASN A 1 113 ? 9.336 16.078 8.258 1 88.12 113 ASN A O 1
ATOM 889 N N . LYS A 1 114 ? 9.328 18.281 8.125 1 83.56 114 LYS A N 1
ATOM 890 C CA . LYS A 1 114 ? 7.918 18.312 7.754 1 83.56 114 LYS A CA 1
ATOM 891 C C . LYS A 1 114 ? 7.707 17.75 6.348 1 83.56 114 LYS A C 1
ATOM 893 O O . LYS A 1 114 ? 6.59 17.375 5.988 1 83.56 114 LYS A O 1
ATOM 898 N N . ASP A 1 115 ? 8.805 17.641 5.598 1 89.12 115 ASP A N 1
ATOM 899 C CA . ASP A 1 115 ? 8.641 17.359 4.176 1 89.12 115 ASP A CA 1
ATOM 900 C C . ASP A 1 115 ? 9.016 15.922 3.846 1 89.12 115 ASP A C 1
ATOM 902 O O . ASP A 1 115 ? 8.672 15.414 2.777 1 89.12 115 ASP A O 1
ATOM 906 N N . THR A 1 116 ? 9.766 15.367 4.691 1 92.62 116 THR A N 1
ATOM 907 C CA . THR A 1 116 ? 10.328 14.07 4.34 1 92.62 116 THR A CA 1
ATOM 908 C C . THR A 1 116 ? 9.945 13.016 5.375 1 92.62 116 THR A C 1
ATOM 910 O O . THR A 1 116 ? 9.992 13.273 6.578 1 92.62 116 THR A O 1
ATOM 913 N N . THR A 1 117 ? 9.602 11.891 4.914 1 94.06 117 THR A N 1
ATOM 914 C CA . THR A 1 117 ? 9.289 10.734 5.742 1 94.06 117 THR A CA 1
ATOM 915 C C . THR A 1 117 ? 10.031 9.5 5.246 1 94.06 117 THR A C 1
ATOM 917 O O . THR A 1 117 ? 10.039 9.211 4.047 1 94.06 117 THR A O 1
ATOM 920 N N . PHE A 1 118 ? 10.586 8.789 6.191 1 96.62 118 PHE A N 1
ATOM 921 C CA . PHE A 1 118 ? 11.133 7.461 5.934 1 96.62 118 PHE A CA 1
ATOM 922 C C . PHE A 1 118 ? 10.32 6.387 6.648 1 96.62 118 PHE A C 1
ATOM 924 O O . PHE A 1 118 ? 9.828 6.609 7.754 1 96.62 118 PHE A O 1
ATOM 931 N N . SER A 1 119 ? 10.266 5.25 6.012 1 96.88 119 SER A N 1
ATOM 932 C CA . SER A 1 119 ? 9.477 4.191 6.637 1 96.88 119 SER A CA 1
ATOM 933 C C . SER A 1 119 ? 10.148 2.832 6.473 1 96.88 119 SER A C 1
ATOM 935 O O . SER A 1 119 ? 10.859 2.6 5.492 1 96.88 119 SER A O 1
ATOM 937 N N . ILE A 1 120 ? 9.953 1.985 7.48 1 97.94 120 ILE A N 1
ATOM 938 C CA . ILE A 1 120 ? 10.266 0.562 7.43 1 97.94 120 ILE A CA 1
ATOM 939 C C . ILE A 1 120 ? 9.047 -0.251 7.863 1 97.94 120 ILE A C 1
ATOM 941 O O . ILE A 1 120 ? 8.266 0.191 8.711 1 97.94 120 ILE A O 1
ATOM 945 N N . ASN A 1 121 ? 8.867 -1.327 7.234 1 97.31 121 ASN A N 1
ATOM 946 C CA . ASN A 1 121 ? 7.77 -2.209 7.602 1 97.31 121 ASN A CA 1
ATOM 947 C C . ASN A 1 121 ? 8.172 -3.678 7.52 1 97.31 121 ASN A C 1
ATOM 949 O O . ASN A 1 121 ? 9.094 -4.031 6.781 1 97.31 121 ASN A O 1
ATOM 953 N N . ALA A 1 122 ? 7.574 -4.422 8.344 1 98.06 122 ALA A N 1
ATOM 954 C CA . ALA A 1 122 ? 7.684 -5.879 8.336 1 98.06 122 ALA A CA 1
ATOM 955 C C . ALA A 1 122 ? 6.305 -6.535 8.391 1 98.06 122 ALA A C 1
ATOM 957 O O . ALA A 1 122 ? 5.387 -6.012 9.023 1 98.06 122 ALA A O 1
ATOM 958 N N . GLY A 1 123 ? 6.199 -7.617 7.684 1 97.5 123 GLY A N 1
ATOM 959 C CA . GLY A 1 123 ? 4.93 -8.32 7.656 1 97.5 123 GLY A CA 1
ATOM 960 C C . GLY A 1 123 ? 5.078 -9.828 7.684 1 97.5 123 GLY A C 1
ATOM 961 O O . GLY A 1 123 ? 6.137 -10.359 7.332 1 97.5 123 GLY A O 1
ATOM 962 N N . HIS A 1 124 ? 4.047 -10.375 8.125 1 98.06 124 HIS A N 1
ATOM 963 C CA . HIS A 1 124 ? 3.91 -11.828 8.148 1 98.06 124 HIS A CA 1
ATOM 964 C C . HIS A 1 124 ? 2.523 -12.258 7.676 1 98.06 124 HIS A C 1
ATOM 966 O O . HIS A 1 124 ? 1.526 -11.609 8 1 98.06 124 HIS A O 1
ATOM 972 N N . SER A 1 125 ? 2.551 -13.234 6.891 1 95.69 125 SER A N 1
ATOM 973 C CA . SER A 1 125 ? 1.264 -13.766 6.457 1 95.69 125 SER A CA 1
ATOM 974 C C . SER A 1 125 ? 1.265 -15.297 6.461 1 95.69 125 SER A C 1
ATOM 976 O O . SER A 1 125 ? 2.32 -15.922 6.344 1 95.69 125 SER A O 1
ATOM 978 N N . ARG A 1 126 ? 0.1 -15.797 6.645 1 95.38 126 ARG A N 1
ATOM 979 C CA . ARG A 1 126 ? -0.109 -17.25 6.625 1 95.38 126 ARG A CA 1
ATOM 980 C C . ARG A 1 126 ? -1.391 -17.594 5.879 1 95.38 126 ARG A C 1
ATOM 982 O O . ARG A 1 126 ? -2.396 -16.891 5.988 1 95.38 126 ARG A O 1
ATOM 989 N N . GLY A 1 127 ? -1.259 -18.688 5.086 1 91.88 127 GLY A N 1
ATOM 990 C CA . GLY A 1 127 ? -2.414 -19.219 4.375 1 91.88 127 GLY A CA 1
ATOM 991 C C . GLY A 1 127 ? -2.201 -20.625 3.838 1 91.88 127 GLY A C 1
ATOM 992 O O . GLY A 1 127 ? -1.347 -21.359 4.332 1 91.88 127 GLY A O 1
ATOM 993 N N . SER A 1 128 ? -3.01 -20.984 2.881 1 86.94 128 SER A N 1
ATOM 994 C CA . SER A 1 128 ? -2.992 -22.344 2.332 1 86.94 128 SER A CA 1
ATOM 995 C C . SER A 1 128 ? -1.646 -22.656 1.692 1 86.94 128 SER A C 1
ATOM 997 O O . SER A 1 128 ? -1.225 -23.812 1.663 1 86.94 128 SER A O 1
ATOM 999 N N . GLY A 1 129 ? -0.921 -21.641 1.241 1 85.81 129 GLY A N 1
ATOM 1000 C CA . GLY A 1 129 ? 0.349 -21.859 0.572 1 85.81 129 GLY A CA 1
ATOM 1001 C C . GLY A 1 129 ? 1.536 -21.828 1.515 1 85.81 129 GLY A C 1
ATOM 1002 O O . GLY A 1 129 ? 2.67 -22.078 1.106 1 85.81 129 GLY A O 1
ATOM 1003 N N . GLY A 1 130 ? 1.221 -21.5 2.807 1 92.81 130 GLY A N 1
ATOM 1004 C CA . GLY A 1 130 ? 2.285 -21.438 3.795 1 92.81 130 GLY A CA 1
ATOM 1005 C C . GLY A 1 130 ? 2.471 -20.047 4.379 1 92.81 130 GLY A C 1
ATOM 1006 O O . GLY A 1 130 ? 1.521 -19.266 4.441 1 92.81 130 GLY A O 1
ATOM 1007 N N . ARG A 1 131 ? 3.697 -19.875 4.891 1 94.19 131 ARG A N 1
ATOM 1008 C CA . ARG A 1 131 ? 4.016 -18.609 5.562 1 94.19 131 ARG A CA 1
ATOM 1009 C C . ARG A 1 131 ? 4.871 -17.719 4.676 1 94.19 131 ARG A C 1
ATOM 1011 O O . ARG A 1 131 ? 5.684 -18.203 3.887 1 94.19 131 ARG A O 1
ATOM 1018 N N . SER A 1 132 ? 4.637 -16.469 4.906 1 95.12 132 SER A N 1
ATOM 1019 C CA . SER A 1 132 ? 5.441 -15.484 4.199 1 95.12 132 SER A CA 1
ATOM 1020 C C . SER A 1 132 ? 5.867 -14.352 5.129 1 95.12 132 SER A C 1
ATOM 1022 O O . SER A 1 132 ? 5.121 -13.961 6.027 1 95.12 132 SER A O 1
ATOM 1024 N N . ASN A 1 133 ? 7.066 -13.898 4.938 1 96.56 133 ASN A N 1
ATOM 1025 C CA . ASN A 1 133 ? 7.594 -12.734 5.637 1 96.56 133 ASN A CA 1
ATOM 1026 C C . ASN A 1 133 ? 8.039 -11.648 4.656 1 96.56 133 ASN A C 1
ATOM 1028 O O . ASN A 1 133 ? 8.617 -11.953 3.611 1 96.56 133 ASN A O 1
ATOM 1032 N N . SER A 1 134 ? 7.801 -10.523 5.121 1 96.56 134 SER A N 1
ATOM 1033 C CA . SER A 1 134 ? 8.18 -9.422 4.246 1 96.56 134 SER A CA 1
ATOM 1034 C C . SER A 1 134 ? 8.875 -8.312 5.027 1 96.56 134 SER A C 1
ATOM 1036 O O . SER A 1 134 ? 8.656 -8.156 6.23 1 96.56 134 SER A O 1
ATOM 1038 N N . PHE A 1 135 ? 9.703 -7.598 4.352 1 97.56 135 PHE A N 1
ATOM 1039 C CA . PHE A 1 135 ? 10.383 -6.402 4.836 1 97.56 135 PHE A CA 1
ATOM 1040 C C . PHE A 1 135 ? 10.414 -5.324 3.76 1 97.56 135 PHE A C 1
ATOM 1042 O O . PHE A 1 135 ? 10.625 -5.621 2.582 1 97.56 135 PHE A O 1
ATOM 1049 N N . GLY A 1 136 ? 10.195 -4.129 4.254 1 97.75 136 GLY A N 1
ATOM 1050 C CA . GLY A 1 136 ? 10.164 -3.053 3.277 1 97.75 136 GLY A CA 1
ATOM 1051 C C . GLY A 1 136 ? 10.695 -1.738 3.822 1 97.75 136 GLY A C 1
ATOM 1052 O O . GLY A 1 136 ? 10.688 -1.514 5.035 1 97.75 136 GLY A O 1
ATOM 1053 N N . LEU A 1 137 ? 11.109 -0.954 2.867 1 97.94 137 LEU A N 1
ATOM 1054 C CA . LEU A 1 137 ? 11.523 0.419 3.131 1 97.94 137 LEU A CA 1
ATOM 1055 C C . LEU A 1 137 ? 10.812 1.392 2.197 1 97.94 137 LEU A C 1
ATOM 1057 O O . L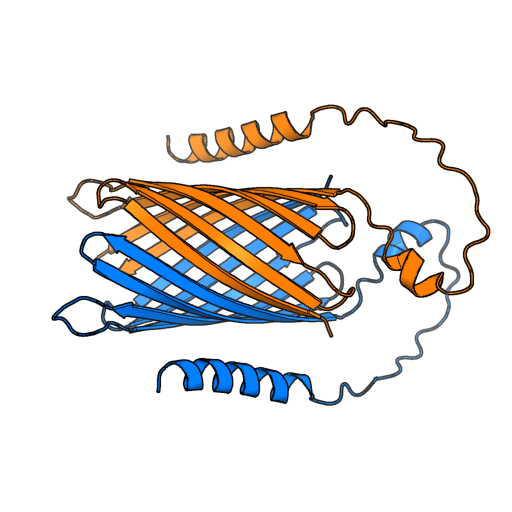EU A 1 137 ? 10.445 1.028 1.076 1 97.94 137 LEU A O 1
ATOM 1061 N N . GLY A 1 138 ? 10.656 2.59 2.699 1 97.12 138 GLY A N 1
ATOM 1062 C CA . GLY A 1 138 ? 10 3.596 1.876 1 97.12 138 GLY A CA 1
ATOM 1063 C C . GLY A 1 138 ? 10.383 5.016 2.252 1 97.12 138 GLY A C 1
ATOM 1064 O O . GLY A 1 138 ? 11.023 5.238 3.283 1 97.12 138 GLY A O 1
ATOM 1065 N N . PHE A 1 139 ? 9.984 5.891 1.335 1 95.75 139 PHE A N 1
ATOM 1066 C CA . PHE A 1 139 ? 10.172 7.312 1.595 1 95.75 139 PHE A CA 1
ATOM 1067 C C . PHE A 1 139 ? 9.039 8.125 0.981 1 95.75 139 PHE A C 1
ATOM 1069 O O . PHE A 1 139 ? 8.344 7.652 0.079 1 95.75 139 PHE A O 1
ATOM 1076 N N . ARG A 1 140 ? 8.867 9.266 1.458 1 95.75 140 ARG A N 1
ATOM 1077 C CA . ARG A 1 140 ? 8 10.297 0.896 1 95.75 140 ARG A CA 1
ATOM 1078 C C . ARG A 1 140 ? 8.609 11.688 1.096 1 95.75 140 ARG A C 1
ATOM 1080 O O . ARG A 1 140 ? 9.07 12.016 2.191 1 95.75 140 ARG A O 1
ATOM 1087 N N . HIS A 1 141 ? 8.594 12.445 0.095 1 95.56 141 HIS A N 1
ATOM 1088 C CA . HIS A 1 141 ? 9.078 13.82 0.169 1 95.56 141 HIS A CA 1
ATOM 1089 C C . HIS A 1 141 ? 8.086 14.789 -0.461 1 95.56 141 HIS A C 1
ATOM 1091 O O . HIS A 1 141 ? 7.625 14.57 -1.583 1 95.56 141 HIS A O 1
ATOM 1097 N N . VAL A 1 142 ? 7.785 15.758 0.205 1 91.94 142 VAL A N 1
ATOM 1098 C CA . VAL A 1 142 ? 6.871 16.797 -0.262 1 91.94 142 VAL A CA 1
ATOM 1099 C C . VAL A 1 142 ? 7.664 18.047 -0.614 1 91.94 142 VAL A C 1
ATOM 1101 O O . VAL A 1 142 ? 8.477 18.531 0.182 1 91.94 142 VAL A O 1
ATOM 1104 N N . PHE A 1 143 ? 7.375 18.562 -1.727 1 89.94 143 PHE A N 1
ATOM 1105 C CA . PHE A 1 143 ? 8.07 19.75 -2.195 1 89.94 143 PHE A CA 1
ATOM 1106 C C . PHE A 1 143 ? 7.254 21 -1.89 1 89.94 143 PHE A C 1
ATOM 1108 O O . PHE A 1 143 ? 6.023 20.984 -1.956 1 89.94 143 PHE A O 1
ATOM 1115 N N . MET B 1 1 ? 25.359 -6.336 -9.18 1 29.78 1 MET B N 1
ATOM 1116 C CA . MET B 1 1 ? 24.75 -5.562 -10.258 1 29.78 1 MET B CA 1
ATOM 1117 C C . MET B 1 1 ? 23.422 -4.973 -9.812 1 29.78 1 MET B C 1
ATOM 1119 O O . MET B 1 1 ? 22.922 -4.031 -10.43 1 29.78 1 MET B O 1
ATOM 1123 N N . GLN B 1 2 ? 22.75 -5.641 -8.672 1 34.78 2 GLN B N 1
ATOM 1124 C CA . GLN B 1 2 ? 21.344 -5.539 -8.297 1 34.78 2 GLN B CA 1
ATOM 1125 C C . GLN B 1 2 ? 21.078 -4.285 -7.469 1 34.78 2 GLN B C 1
ATOM 1127 O O . GLN B 1 2 ? 20.047 -3.633 -7.633 1 34.78 2 GLN B O 1
ATOM 1132 N N . ILE B 1 3 ? 22.203 -3.777 -6.812 1 37.94 3 ILE B N 1
ATOM 1133 C CA . ILE B 1 3 ? 22.125 -2.604 -5.953 1 37.94 3 ILE B CA 1
ATOM 1134 C C . ILE B 1 3 ? 22.219 -1.336 -6.801 1 37.94 3 ILE B C 1
ATOM 1136 O O . ILE B 1 3 ? 21.703 -0.284 -6.414 1 37.94 3 ILE B O 1
ATOM 1140 N N . HIS B 1 4 ? 22.625 -1.488 -8.008 1 40.78 4 HIS B N 1
ATOM 1141 C CA . HIS B 1 4 ? 22.844 -0.316 -8.844 1 40.78 4 HIS B CA 1
ATOM 1142 C C . HIS B 1 4 ? 21.531 0.214 -9.406 1 40.78 4 HIS B C 1
ATOM 1144 O O . HIS B 1 4 ? 21.375 1.418 -9.625 1 40.78 4 HIS B O 1
ATOM 1150 N N . ILE B 1 5 ? 20.672 -0.698 -9.664 1 38.38 5 ILE B N 1
ATOM 1151 C CA . ILE B 1 5 ? 19.422 -0.236 -10.281 1 38.38 5 ILE B CA 1
ATOM 1152 C C . ILE B 1 5 ? 18.609 0.562 -9.266 1 38.38 5 ILE B C 1
ATOM 1154 O O . ILE B 1 5 ? 18.016 1.586 -9.609 1 38.38 5 ILE B O 1
ATOM 1158 N N . LEU B 1 6 ? 18.75 0.15 -8.016 1 38.25 6 LEU B N 1
ATOM 1159 C CA . LEU B 1 6 ? 18.031 0.858 -6.965 1 38.25 6 LEU B CA 1
ATOM 1160 C C . LEU B 1 6 ? 18.562 2.275 -6.797 1 38.25 6 LEU B C 1
ATOM 1162 O O . LEU B 1 6 ? 17.797 3.225 -6.652 1 38.25 6 LEU B O 1
ATOM 1166 N N . VAL B 1 7 ? 19.797 2.355 -6.973 1 39.38 7 VAL B N 1
ATOM 1167 C CA . VAL B 1 7 ? 20.453 3.645 -6.812 1 39.38 7 VAL B CA 1
ATOM 1168 C C . VAL B 1 7 ? 20.156 4.539 -8.008 1 39.38 7 VAL B C 1
ATOM 1170 O O . VAL B 1 7 ? 19.891 5.734 -7.852 1 39.38 7 VAL B O 1
ATOM 1173 N N . ASP B 1 8 ? 20.094 3.896 -9.102 1 39.12 8 ASP B N 1
ATOM 1174 C CA . ASP B 1 8 ? 19.844 4.695 -10.305 1 39.12 8 ASP B CA 1
ATOM 1175 C C . ASP B 1 8 ? 18.422 5.242 -10.312 1 39.12 8 ASP B C 1
ATOM 1177 O O . ASP B 1 8 ? 18.188 6.387 -10.711 1 39.12 8 ASP B O 1
ATOM 1181 N N . LEU B 1 9 ? 17.578 4.414 -9.836 1 38.41 9 LEU B N 1
ATOM 1182 C CA . LEU B 1 9 ? 16.188 4.863 -9.781 1 38.41 9 LEU B CA 1
ATOM 1183 C C . LEU B 1 9 ? 16 5.938 -8.719 1 38.41 9 LEU B C 1
ATOM 1185 O O . LEU B 1 9 ? 15.305 6.926 -8.938 1 38.41 9 LEU B O 1
ATOM 1189 N N . LEU B 1 10 ? 16.75 5.746 -7.723 1 39.97 10 LEU B N 1
ATOM 1190 C CA . LEU B 1 10 ? 16.734 6.789 -6.703 1 39.97 10 LEU B CA 1
ATOM 1191 C C . LEU B 1 10 ? 17.344 8.086 -7.234 1 39.97 10 LEU B C 1
ATOM 1193 O O . LEU B 1 10 ? 16.859 9.172 -6.922 1 39.97 10 LEU B O 1
ATOM 1197 N N . LEU B 1 11 ? 18.234 7.93 -8.047 1 37.72 11 LEU B N 1
ATOM 1198 C CA . LEU B 1 11 ? 18.922 9.086 -8.633 1 37.72 11 LEU B CA 1
ATOM 1199 C C . LEU B 1 11 ? 18.016 9.789 -9.641 1 37.72 11 LEU B C 1
ATOM 1201 O O . LEU B 1 11 ? 18 11.016 -9.719 1 37.72 11 LEU B O 1
ATOM 1205 N N . LEU B 1 12 ? 17.281 9.055 -10.367 1 35.22 12 LEU B N 1
ATOM 1206 C CA . LEU B 1 12 ? 16.406 9.664 -11.359 1 35.22 12 LEU B CA 1
ATOM 1207 C C . LEU B 1 12 ? 15.32 10.492 -10.688 1 35.22 12 LEU B C 1
ATOM 1209 O O . LEU B 1 12 ? 15.008 11.602 -11.141 1 35.22 12 LEU B O 1
ATOM 1213 N N . VAL B 1 13 ? 14.875 10.078 -9.664 1 36.34 13 VAL B N 1
ATOM 1214 C CA . VAL B 1 13 ? 13.844 10.812 -8.938 1 36.34 13 VAL B CA 1
ATOM 1215 C C . VAL B 1 13 ? 14.438 12.078 -8.328 1 36.34 13 VAL B C 1
ATOM 1217 O O . VAL B 1 13 ? 13.797 13.133 -8.336 1 36.34 13 VAL B O 1
ATOM 1220 N N . ALA B 1 14 ? 15.648 11.984 -8.016 1 33.12 14 ALA B N 1
ATOM 1221 C CA . ALA B 1 14 ? 16.328 13.164 -7.508 1 33.12 14 ALA B CA 1
ATOM 1222 C C . ALA B 1 14 ? 16.453 14.242 -8.586 1 33.12 14 ALA B C 1
ATOM 1224 O O . ALA B 1 14 ? 16.344 15.438 -8.297 1 33.12 14 ALA B O 1
ATOM 1225 N N . VAL B 1 15 ? 16.531 13.852 -9.789 1 33.88 15 VAL B N 1
ATOM 1226 C CA . VAL B 1 15 ? 16.719 14.797 -10.883 1 33.88 15 VAL B CA 1
ATOM 1227 C C . VAL B 1 15 ? 15.391 15.492 -11.188 1 33.88 15 VAL B C 1
ATOM 1229 O O . VAL B 1 15 ? 15.359 16.703 -11.422 1 33.88 15 VAL B O 1
ATOM 1232 N N . ILE B 1 16 ? 14.352 14.828 -11.18 1 32.88 16 ILE B N 1
ATOM 1233 C CA . ILE B 1 16 ? 13.07 15.414 -11.555 1 32.88 16 ILE B CA 1
ATOM 1234 C C . ILE B 1 16 ? 12.609 16.375 -10.469 1 32.88 16 ILE B C 1
ATOM 1236 O O . ILE B 1 16 ? 12.047 17.438 -10.758 1 32.88 16 ILE B O 1
ATOM 1240 N N . ALA B 1 17 ? 12.953 16.109 -9.305 1 30.16 17 ALA B N 1
ATOM 1241 C CA . ALA B 1 17 ? 12.539 16.969 -8.203 1 30.16 17 ALA B CA 1
ATOM 1242 C C . ALA B 1 17 ? 13.266 18.312 -8.25 1 30.16 17 ALA B C 1
ATOM 1244 O O . ALA B 1 17 ? 12.852 19.281 -7.602 1 30.16 17 ALA B O 1
ATOM 1245 N N . ALA B 1 18 ? 14.328 18.328 -8.898 1 29.88 18 ALA B N 1
ATOM 1246 C CA . ALA B 1 18 ? 15.102 19.562 -8.938 1 29.88 18 ALA B CA 1
ATOM 1247 C C . ALA B 1 18 ? 14.555 20.516 -10 1 29.88 18 ALA B C 1
ATOM 1249 O O . ALA B 1 18 ? 15.172 21.547 -10.297 1 29.88 18 ALA B O 1
ATOM 1250 N N . ALA B 1 19 ? 13.391 20.125 -10.633 1 28.5 19 ALA B N 1
ATOM 1251 C CA . ALA B 1 19 ? 13 21.125 -11.625 1 28.5 19 ALA B CA 1
ATOM 1252 C C . ALA B 1 19 ? 12.508 22.406 -10.945 1 28.5 19 ALA B C 1
ATOM 1254 O O . ALA B 1 19 ? 11.766 22.359 -9.961 1 28.5 19 ALA B O 1
ATOM 1255 N N . PRO B 1 20 ? 13.023 23.562 -11.234 1 26.97 20 PRO B N 1
ATOM 1256 C CA . PRO B 1 20 ? 12.758 24.875 -10.641 1 26.97 20 PRO B CA 1
ATOM 1257 C C . PRO B 1 20 ? 11.289 25.281 -10.727 1 26.97 20 PRO B C 1
ATOM 1259 O O . PRO B 1 20 ? 10.656 25.094 -11.773 1 26.97 20 PRO B O 1
ATOM 1262 N N . GLN B 1 21 ? 10.562 25.109 -9.695 1 25.72 21 GLN B N 1
ATOM 1263 C CA . GLN B 1 21 ? 9.211 25.641 -9.578 1 25.72 21 GLN B CA 1
ATOM 1264 C C . GLN B 1 21 ? 9.164 27.125 -9.922 1 25.72 21 GLN B C 1
ATOM 1266 O O . GLN B 1 21 ? 9.828 27.938 -9.273 1 25.72 21 GLN B O 1
ATOM 1271 N N . ASP B 1 22 ? 8.898 27.484 -11.141 1 26.61 22 ASP B N 1
ATOM 1272 C CA . ASP B 1 22 ? 8.609 28.875 -11.469 1 26.61 22 ASP B CA 1
ATOM 1273 C C . ASP B 1 22 ? 7.449 29.406 -10.625 1 26.61 22 ASP B C 1
ATOM 1275 O O . ASP B 1 22 ? 6.371 28.812 -10.602 1 26.61 22 ASP B O 1
ATOM 1279 N N . ARG B 1 23 ? 7.68 30.172 -9.578 1 28.12 23 ARG B N 1
ATOM 1280 C CA . ARG B 1 23 ? 6.785 30.922 -8.711 1 28.12 23 ARG B CA 1
ATOM 1281 C C . ARG B 1 23 ? 5.863 31.828 -9.531 1 28.12 23 ARG B C 1
ATOM 1283 O O . ARG B 1 23 ? 6.328 32.75 -10.203 1 28.12 23 ARG B O 1
ATOM 1290 N N . ILE B 1 24 ? 4.727 31.312 -10.156 1 23.59 24 ILE B N 1
ATOM 1291 C CA . ILE B 1 24 ? 3.787 32.25 -10.742 1 23.59 24 ILE B CA 1
ATOM 1292 C C . ILE B 1 24 ? 3.092 33.031 -9.641 1 23.59 24 ILE B C 1
ATOM 1294 O O . ILE B 1 24 ? 2.51 32.469 -8.719 1 23.59 24 ILE B O 1
ATOM 1298 N N . SER B 1 25 ? 3.404 34.281 -9.391 1 24.06 25 SER B N 1
ATOM 1299 C CA . SER B 1 25 ? 2.943 35.344 -8.523 1 24.06 25 SER B CA 1
ATOM 1300 C C . SER B 1 25 ? 1.487 35.719 -8.805 1 24.06 25 SER B C 1
ATOM 1302 O O . SER B 1 25 ? 1.19 36.406 -9.781 1 24.06 25 SER B O 1
ATOM 1304 N N . ASP B 1 26 ? 0.463 34.844 -8.773 1 25.09 26 ASP B N 1
ATOM 1305 C CA . ASP B 1 26 ? -0.832 35.438 -9.086 1 25.09 26 ASP B CA 1
ATOM 1306 C C . ASP B 1 26 ? -1.293 36.375 -7.953 1 25.09 26 ASP B C 1
ATOM 1308 O O . ASP B 1 26 ? -1.286 35.969 -6.785 1 25.09 26 ASP B O 1
ATOM 1312 N N . ASP B 1 27 ? -1.442 37.625 -8.133 1 24.95 27 ASP B N 1
ATOM 1313 C CA . ASP B 1 27 ? -1.912 38.844 -7.48 1 24.95 27 ASP B CA 1
ATOM 1314 C C . ASP B 1 27 ? -3.395 38.75 -7.129 1 24.95 27 ASP B C 1
ATOM 1316 O O . ASP B 1 27 ? -4.254 39.188 -7.902 1 24.95 27 ASP B O 1
ATOM 1320 N N . LEU B 1 28 ? -4.031 37.625 -6.719 1 26.27 28 LEU B N 1
ATOM 1321 C CA . LEU B 1 28 ? -5.477 37.75 -6.574 1 26.27 28 LEU B CA 1
ATOM 1322 C C . LEU B 1 28 ? -5.828 38.625 -5.379 1 26.27 28 LEU B C 1
ATOM 1324 O O . LEU B 1 28 ? -5.152 38.594 -4.352 1 26.27 28 LEU B O 1
ATOM 1328 N N . GLN B 1 29 ? -6.793 39.531 -5.543 1 22.8 29 GLN B N 1
ATOM 1329 C CA . GLN B 1 29 ? -7.441 40.625 -4.844 1 22.8 29 GLN B CA 1
ATOM 1330 C C . GLN B 1 29 ? -8.102 40.156 -3.553 1 22.8 29 GLN B C 1
ATOM 1332 O O . GLN B 1 29 ? -8.562 39 -3.473 1 22.8 29 GLN B O 1
ATOM 1337 N N . ASP B 1 30 ? -8.273 41.062 -2.434 1 24.69 30 ASP B N 1
ATOM 1338 C CA . ASP B 1 30 ? -8.43 41.125 -0.985 1 24.69 30 ASP B CA 1
ATOM 1339 C C . ASP B 1 30 ? -9.891 40.938 -0.585 1 24.69 30 ASP B C 1
ATOM 1341 O O . ASP B 1 30 ? -10.641 41.906 -0.469 1 24.69 30 ASP B O 1
ATOM 1345 N N . GLU B 1 31 ? -10.859 40.25 -1.207 1 27.69 31 GLU B N 1
ATOM 1346 C CA . GLU B 1 31 ? -12.18 40.5 -0.634 1 27.69 31 GLU B CA 1
ATOM 1347 C C . GLU B 1 31 ? -12.25 40.062 0.822 1 27.69 31 GLU B C 1
ATOM 1349 O O . GLU B 1 31 ? -11.656 39.031 1.194 1 27.69 31 GLU B O 1
ATOM 1354 N N . PRO B 1 32 ? -13.016 40.875 1.756 1 29.72 32 PRO B N 1
ATOM 1355 C CA . PRO B 1 32 ? -13.055 40.75 3.215 1 29.72 32 PRO B CA 1
ATOM 1356 C C . PRO B 1 32 ? -13.703 39.438 3.678 1 29.72 32 PRO B C 1
ATOM 1358 O O . PRO B 1 32 ? -14.906 39.25 3.467 1 29.72 32 PRO B O 1
ATOM 1361 N N . ILE B 1 33 ? -13.266 38.25 3.389 1 28.97 33 ILE B N 1
ATOM 1362 C CA . ILE B 1 33 ? -13.977 37 3.67 1 28.97 33 ILE B CA 1
ATOM 1363 C C . ILE B 1 33 ? -14.164 36.844 5.176 1 28.97 33 ILE B C 1
ATOM 1365 O O . ILE B 1 33 ? -13.195 36.938 5.938 1 28.97 33 ILE B O 1
ATOM 1369 N N . LEU B 1 34 ? -15.43 36.844 5.738 1 30.61 34 LEU B N 1
ATOM 1370 C CA . LEU B 1 34 ? -16.016 36.5 7.039 1 30.61 34 LEU B CA 1
ATOM 1371 C C . LEU B 1 34 ? -15.25 35.375 7.703 1 30.61 34 LEU B C 1
ATOM 1373 O O . LEU B 1 34 ? -14.539 34.625 7.035 1 30.61 34 LEU B O 1
ATOM 1377 N N . SER B 1 35 ? -15.664 35.031 9.109 1 29.28 35 SER B N 1
ATOM 1378 C CA . SER B 1 35 ? -15.094 34.281 10.219 1 29.28 35 SER B CA 1
ATOM 1379 C C . SER B 1 35 ? -14.844 32.844 9.828 1 29.28 35 SER B C 1
ATOM 1381 O O . SER B 1 35 ? -14.625 31.984 10.688 1 29.28 35 SER B O 1
ATOM 1383 N N . ALA B 1 36 ? -15.453 32.312 8.758 1 31.75 36 ALA B N 1
ATOM 1384 C CA . ALA B 1 36 ? -15.094 31.094 8.039 1 31.75 36 ALA B CA 1
ATOM 1385 C C . ALA B 1 36 ? -13.578 30.938 7.965 1 31.75 36 ALA B C 1
ATOM 1387 O O . ALA B 1 36 ? -13.07 30.109 7.199 1 31.75 36 ALA B O 1
ATOM 1388 N N . GLU B 1 37 ? -12.789 31.719 8.664 1 32.38 37 GLU B N 1
ATOM 1389 C CA . GLU B 1 37 ? -11.352 31.969 8.656 1 32.38 37 GLU B CA 1
ATOM 1390 C C . GLU B 1 37 ? -10.586 30.766 9.211 1 32.38 37 GLU B C 1
ATOM 1392 O O . GLU B 1 37 ? -9.484 30.469 8.75 1 32.38 37 GLU B O 1
ATOM 1397 N N . ASP B 1 38 ? -11.008 30.375 10.492 1 31.97 38 ASP B N 1
ATOM 1398 C CA . ASP B 1 38 ? -10.234 29.328 11.148 1 31.97 38 ASP B CA 1
ATOM 1399 C C . ASP B 1 38 ? -10.25 28.031 10.328 1 31.97 38 ASP B C 1
ATOM 1401 O O . ASP B 1 38 ? -9.273 27.281 10.328 1 31.97 38 ASP B O 1
ATOM 1405 N N . ASP B 1 39 ? -11.484 27.5 9.875 1 35.34 39 ASP B N 1
ATOM 1406 C CA . ASP B 1 39 ? -11.555 26.391 8.93 1 35.34 39 ASP B CA 1
ATOM 1407 C C . ASP B 1 39 ? -10.727 26.672 7.68 1 35.34 39 ASP B C 1
ATOM 1409 O O . ASP B 1 39 ? -10.289 25.75 6.992 1 35.34 39 ASP B O 1
ATOM 1413 N N . PHE B 1 40 ? -10.641 27.859 7.203 1 34.19 40 PHE B N 1
ATOM 1414 C CA . PHE B 1 40 ? -9.977 28.375 6.012 1 34.19 40 PHE B CA 1
ATOM 1415 C C . PHE B 1 40 ? -8.461 28.25 6.148 1 34.19 40 PHE B C 1
ATOM 1417 O O . PHE B 1 40 ? -7.742 28.219 5.148 1 34.19 40 PHE B O 1
ATOM 1424 N N . ILE B 1 41 ? -8.008 28.609 7.34 1 34.5 41 ILE B N 1
ATOM 1425 C CA . ILE B 1 41 ? -6.555 28.594 7.465 1 34.5 41 ILE B CA 1
ATOM 1426 C C . ILE B 1 41 ? -6.035 27.172 7.203 1 34.5 41 ILE B C 1
ATOM 1428 O O . ILE B 1 41 ? -4.895 27 6.77 1 34.5 41 ILE B O 1
ATOM 1432 N N . TYR B 1 42 ? -6.754 26.219 7.852 1 38.84 42 TYR B N 1
ATOM 1433 C CA . TYR B 1 42 ? -6.238 24.875 7.629 1 38.84 42 TYR B CA 1
ATOM 1434 C C . TYR B 1 42 ? -6.234 24.531 6.145 1 38.84 42 TYR B C 1
ATOM 1436 O O . TYR B 1 42 ? -5.707 23.484 5.742 1 38.84 42 TYR B O 1
ATOM 1444 N N . ASP B 1 43 ? -7.352 25.141 5.488 1 42.28 43 ASP B N 1
ATOM 1445 C CA . ASP B 1 43 ? -7.543 24.75 4.098 1 42.28 43 ASP B CA 1
ATOM 1446 C C . ASP B 1 43 ? -6.422 25.281 3.213 1 42.28 43 ASP B C 1
ATOM 1448 O O . ASP B 1 43 ? -6.621 25.516 2.02 1 42.28 43 ASP B O 1
ATOM 1452 N N . ARG B 1 44 ? -5.742 26.25 3.73 1 46.53 44 ARG B N 1
ATOM 1453 C CA . ARG B 1 44 ? -4.812 26.719 2.711 1 46.53 44 ARG B CA 1
ATOM 1454 C C . ARG B 1 44 ? -4.32 25.562 1.842 1 46.53 44 ARG B C 1
ATOM 1456 O O . ARG B 1 44 ? -3.561 24.719 2.305 1 46.53 44 ARG B O 1
ATOM 1463 N N . ARG B 1 45 ? -5.227 25.297 1.016 1 51.56 45 ARG B N 1
ATOM 1464 C CA . ARG B 1 45 ? -5.258 24.375 -0.125 1 51.56 45 ARG B CA 1
ATOM 1465 C C . ARG B 1 45 ? -3.916 24.359 -0.847 1 51.56 45 ARG B C 1
ATOM 1467 O O . ARG B 1 45 ? -3.719 25.078 -1.824 1 51.56 45 ARG B O 1
ATOM 1474 N N . LYS B 1 46 ? -2.787 24.359 -0.044 1 67.25 46 LYS B N 1
ATOM 1475 C CA . LYS B 1 46 ? -1.465 24.484 -0.649 1 67.25 46 LYS B CA 1
ATOM 1476 C C . LYS B 1 46 ? -1.233 23.406 -1.694 1 67.25 46 LYS B C 1
ATOM 1478 O O . LYS B 1 46 ? -1.701 22.281 -1.536 1 67.25 46 LYS B O 1
ATOM 1483 N N . ARG B 1 47 ? -1.09 23.906 -2.83 1 84.56 47 ARG B N 1
ATOM 1484 C CA . ARG B 1 47 ? -0.52 23.109 -3.91 1 84.56 47 ARG B CA 1
ATOM 1485 C C . ARG B 1 47 ? 0.789 22.453 -3.477 1 84.56 47 ARG B C 1
ATOM 1487 O O . ARG B 1 47 ? 1.707 23.141 -3.02 1 84.56 47 ARG B O 1
ATOM 1494 N N . GLN B 1 48 ? 0.642 21.203 -3.412 1 91.12 48 GLN B N 1
ATOM 1495 C CA . GLN B 1 48 ? 1.838 20.453 -3.033 1 91.12 48 GLN B CA 1
ATOM 1496 C C . GLN B 1 48 ? 2.082 19.281 -3.979 1 91.12 48 GLN B C 1
ATOM 1498 O O . GLN B 1 48 ? 1.134 18.641 -4.434 1 91.12 48 GLN B O 1
ATOM 1503 N N . THR B 1 49 ? 3.264 19.109 -4.27 1 93.81 49 THR B N 1
ATOM 1504 C CA . THR B 1 49 ? 3.709 17.938 -4.996 1 93.81 49 THR B CA 1
ATOM 1505 C C . THR B 1 49 ? 4.547 17.031 -4.098 1 93.81 49 THR B C 1
ATOM 1507 O O . THR B 1 49 ? 5.395 17.5 -3.342 1 93.81 49 THR B O 1
ATOM 1510 N N . ALA B 1 50 ? 4.266 15.805 -4.184 1 94.12 50 ALA B N 1
ATOM 1511 C CA . ALA B 1 50 ? 5.027 14.844 -3.391 1 94.12 50 ALA B CA 1
ATOM 1512 C C . ALA B 1 50 ? 5.5 13.672 -4.25 1 94.12 50 ALA B C 1
ATOM 1514 O O . ALA B 1 50 ? 4.82 13.281 -5.199 1 94.12 50 ALA B O 1
ATOM 1515 N N . VAL B 1 51 ? 6.609 13.195 -3.893 1 96.62 51 VAL B N 1
ATOM 1516 C CA . VAL B 1 51 ? 7.137 11.953 -4.449 1 96.62 51 VAL B CA 1
ATOM 1517 C C . VAL B 1 51 ? 7.285 10.914 -3.344 1 96.62 51 VAL B C 1
ATOM 1519 O O . VAL B 1 51 ? 7.727 11.227 -2.236 1 96.62 51 VAL B O 1
ATOM 1522 N N . SER B 1 52 ? 6.871 9.727 -3.643 1 96.31 52 SER B N 1
ATOM 1523 C CA . SER B 1 52 ? 7.051 8.609 -2.717 1 96.31 52 SER B CA 1
ATOM 1524 C C . SER B 1 52 ? 7.492 7.348 -3.453 1 96.31 52 SER B C 1
ATOM 1526 O O . SER B 1 52 ? 7.344 7.25 -4.672 1 96.31 52 SER B O 1
ATOM 1528 N N . GLY B 1 53 ? 8.07 6.457 -2.738 1 96.25 53 GLY B N 1
ATOM 1529 C CA . GLY B 1 53 ? 8.516 5.184 -3.285 1 96.25 53 GLY B CA 1
ATOM 1530 C C . GLY B 1 53 ? 8.992 4.215 -2.223 1 96.25 53 GLY B C 1
ATOM 1531 O O . GLY B 1 53 ? 9.023 4.547 -1.036 1 96.25 53 GLY B O 1
ATOM 1532 N N . GLY B 1 54 ? 9.273 3.027 -2.691 1 95.19 54 GLY B N 1
ATOM 1533 C CA . GLY B 1 54 ? 9.758 2.008 -1.775 1 95.19 54 GLY B CA 1
ATOM 1534 C C . GLY B 1 54 ? 10.141 0.712 -2.471 1 95.19 54 GLY B C 1
ATOM 1535 O O . GLY B 1 54 ? 9.984 0.586 -3.688 1 95.19 54 GLY B O 1
ATOM 1536 N N . ALA B 1 55 ? 10.703 -0.087 -1.643 1 97.56 55 ALA B N 1
ATOM 1537 C CA . ALA B 1 55 ? 11.07 -1.442 -2.043 1 97.56 55 ALA B CA 1
ATOM 1538 C C . ALA B 1 55 ? 10.711 -2.451 -0.956 1 97.56 55 ALA B C 1
ATOM 1540 O O . ALA B 1 55 ? 10.703 -2.117 0.232 1 97.56 55 ALA B O 1
ATOM 1541 N N . ASN B 1 56 ? 10.391 -3.555 -1.359 1 95.75 56 ASN B N 1
ATOM 1542 C CA . ASN B 1 56 ? 9.992 -4.625 -0.455 1 95.75 56 ASN B CA 1
ATOM 1543 C C . ASN B 1 56 ? 10.531 -5.977 -0.91 1 95.75 56 ASN B C 1
ATOM 1545 O O . ASN B 1 56 ? 10.633 -6.238 -2.109 1 95.75 56 ASN B O 1
ATOM 1549 N N . VAL B 1 57 ? 10.883 -6.699 0.04 1 96.94 57 VAL B N 1
ATOM 1550 C CA . VAL B 1 57 ? 11.234 -8.094 -0.211 1 96.94 57 VAL B CA 1
ATOM 1551 C C . VAL B 1 57 ? 10.312 -9.008 0.593 1 96.94 57 VAL B C 1
ATOM 1553 O O . VAL B 1 57 ? 10.078 -8.773 1.78 1 96.94 57 VAL B O 1
ATOM 1556 N N . GLU B 1 58 ? 9.828 -10 -0.046 1 95.94 58 GLU B N 1
ATOM 1557 C CA . GLU B 1 58 ? 8.977 -11 0.591 1 95.94 58 GLU B CA 1
ATOM 1558 C C . GLU B 1 58 ? 9.492 -12.414 0.341 1 95.94 58 GLU B C 1
ATOM 1560 O O . GLU B 1 58 ? 9.758 -12.789 -0.803 1 95.94 58 GLU B O 1
ATOM 1565 N N . ASN B 1 59 ? 9.594 -13.086 1.378 1 95 59 ASN B N 1
ATOM 1566 C CA . ASN B 1 59 ? 9.93 -14.5 1.272 1 95 59 ASN B CA 1
ATOM 1567 C C . ASN B 1 59 ? 8.68 -15.383 1.341 1 95 59 ASN B C 1
ATOM 1569 O O . ASN B 1 59 ? 7.984 -15.406 2.359 1 95 59 ASN B O 1
ATOM 1573 N N . LEU B 1 60 ? 8.477 -16.047 0.283 1 92.88 60 LEU B N 1
ATOM 1574 C CA . LEU B 1 60 ? 7.312 -16.906 0.133 1 92.88 60 LEU B CA 1
ATOM 1575 C C . LEU B 1 60 ? 7.691 -18.375 0.345 1 92.88 60 LEU B C 1
ATOM 1577 O O . LEU B 1 60 ? 8.875 -18.703 0.408 1 92.88 60 LEU B O 1
ATOM 1581 N N . PRO B 1 61 ? 6.676 -19.188 0.495 1 89.19 61 PRO B N 1
ATOM 1582 C CA . PRO B 1 61 ? 6.992 -20.609 0.625 1 89.19 61 PRO B CA 1
ATOM 1583 C C . PRO B 1 61 ? 7.754 -21.156 -0.582 1 89.19 61 PRO B C 1
ATOM 1585 O O . PRO B 1 61 ? 7.754 -20.547 -1.647 1 89.19 61 PRO B O 1
ATOM 1588 N N . HIS B 1 62 ? 8.453 -22.266 -0.357 1 90.44 62 HIS B N 1
ATOM 1589 C CA . HIS B 1 62 ? 9.156 -23.016 -1.394 1 90.44 62 HIS B CA 1
ATOM 1590 C C . HIS B 1 62 ? 10.352 -22.219 -1.923 1 90.44 62 HIS B C 1
ATOM 1592 O O . HIS B 1 62 ? 10.695 -22.328 -3.104 1 90.44 62 HIS B O 1
ATOM 1598 N N . GLY B 1 63 ? 10.852 -21.281 -1.084 1 89.81 63 GLY B N 1
ATOM 1599 C CA . GLY B 1 63 ? 12.078 -20.578 -1.404 1 89.81 63 GLY B CA 1
ATOM 1600 C C . GLY B 1 63 ? 11.875 -19.438 -2.389 1 89.81 63 GLY B C 1
ATOM 1601 O O . GLY B 1 63 ? 12.836 -18.875 -2.914 1 89.81 63 GLY B O 1
ATOM 1602 N N . ILE B 1 64 ? 10.711 -19.172 -2.715 1 93.06 64 ILE B N 1
ATOM 1603 C CA . ILE B 1 64 ? 10.422 -18.094 -3.654 1 93.06 64 ILE B CA 1
ATOM 1604 C C . ILE B 1 64 ? 10.602 -16.75 -2.963 1 93.06 64 ILE B C 1
ATOM 1606 O O . ILE B 1 64 ? 10.172 -16.562 -1.821 1 93.06 64 ILE B O 1
ATOM 1610 N N . ARG B 1 65 ? 11.312 -15.828 -3.707 1 94.62 65 ARG B N 1
ATOM 1611 C CA . ARG B 1 65 ? 11.484 -14.461 -3.217 1 94.62 65 ARG B CA 1
ATOM 1612 C C . ARG B 1 65 ? 10.836 -13.453 -4.16 1 94.62 65 ARG B C 1
ATOM 1614 O O . ARG B 1 65 ? 11.094 -13.469 -5.363 1 94.62 65 ARG B O 1
ATOM 1621 N N . LYS B 1 66 ? 10.039 -12.664 -3.57 1 95.56 66 LYS B N 1
ATOM 1622 C CA . LYS B 1 66 ? 9.391 -11.602 -4.328 1 95.56 66 LYS B CA 1
ATOM 1623 C C . LYS B 1 66 ? 9.992 -10.242 -3.992 1 95.56 66 LYS B C 1
ATOM 1625 O O . LYS B 1 66 ? 10.031 -9.844 -2.824 1 95.56 66 LYS B O 1
ATOM 1630 N N . GLU B 1 67 ? 10.406 -9.586 -4.965 1 95.25 67 GLU B N 1
ATOM 1631 C CA . GLU B 1 67 ? 10.938 -8.234 -4.836 1 95.25 67 GLU B CA 1
ATOM 1632 C C . GLU B 1 67 ? 10.047 -7.219 -5.543 1 95.25 67 GLU B C 1
ATOM 1634 O O . GLU B 1 67 ? 9.641 -7.43 -6.691 1 95.25 67 GLU B O 1
ATOM 1639 N N . THR B 1 68 ? 9.727 -6.203 -4.875 1 96.62 68 THR B N 1
ATOM 1640 C CA . THR B 1 68 ? 8.906 -5.152 -5.469 1 96.62 68 THR B CA 1
ATOM 1641 C C . THR B 1 68 ? 9.539 -3.783 -5.25 1 96.62 68 THR B C 1
ATOM 1643 O O . THR B 1 68 ? 10.234 -3.566 -4.254 1 96.62 68 THR B O 1
ATOM 1646 N N . ALA B 1 69 ? 9.305 -2.928 -6.125 1 97.31 69 ALA B N 1
ATOM 1647 C CA . ALA B 1 69 ? 9.688 -1.521 -6.035 1 97.31 69 ALA B CA 1
ATOM 1648 C C . ALA B 1 69 ? 8.656 -0.627 -6.715 1 97.31 69 ALA B C 1
ATOM 1650 O O . ALA B 1 69 ? 7.992 -1.047 -7.664 1 97.31 69 ALA B O 1
ATOM 1651 N N . ASN B 1 70 ? 8.523 0.599 -6.188 1 96.25 70 ASN B N 1
ATOM 1652 C CA . ASN B 1 70 ? 7.566 1.53 -6.781 1 96.25 70 ASN B CA 1
ATOM 1653 C C . ASN B 1 70 ? 8.016 2.979 -6.605 1 96.25 70 ASN B C 1
ATOM 1655 O O . ASN B 1 70 ? 8.82 3.281 -5.727 1 96.25 70 ASN B O 1
ATOM 1659 N N . ILE B 1 71 ? 7.508 3.822 -7.445 1 97.69 71 ILE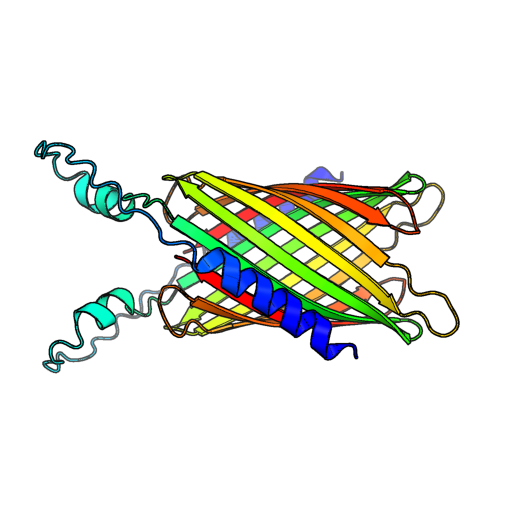 B N 1
ATOM 1660 C CA . ILE B 1 71 ? 7.617 5.273 -7.336 1 97.69 71 ILE B CA 1
ATOM 1661 C C . ILE B 1 71 ? 6.285 5.922 -7.703 1 97.69 71 ILE B C 1
ATOM 1663 O O . ILE B 1 71 ? 5.617 5.488 -8.648 1 97.69 71 ILE B O 1
ATOM 1667 N N . ASN B 1 72 ? 5.961 6.875 -6.949 1 97.69 72 ASN B N 1
ATOM 1668 C CA . ASN B 1 72 ? 4.684 7.555 -7.133 1 97.69 72 ASN B CA 1
ATOM 1669 C C . ASN B 1 72 ? 4.844 9.07 -7.086 1 97.69 72 ASN B C 1
ATOM 1671 O O . ASN B 1 72 ? 5.668 9.586 -6.328 1 97.69 72 ASN B O 1
ATOM 1675 N N . LEU B 1 73 ? 4.094 9.703 -7.855 1 98.19 73 LEU B N 1
ATOM 1676 C CA . LEU B 1 73 ? 3.945 11.156 -7.844 1 98.19 73 LEU B CA 1
ATOM 1677 C C . LEU B 1 73 ? 2.523 11.555 -7.469 1 98.19 73 LEU B C 1
ATOM 1679 O O . LEU B 1 73 ? 1.559 10.984 -7.984 1 98.19 73 LEU B O 1
ATOM 1683 N N . GLU B 1 74 ? 2.449 12.445 -6.598 1 96.94 74 GLU B N 1
ATOM 1684 C CA . GLU B 1 74 ? 1.151 12.984 -6.203 1 96.94 74 GLU B CA 1
ATOM 1685 C C . GLU B 1 74 ? 1.136 14.508 -6.305 1 96.94 74 GLU B C 1
ATOM 1687 O O . GLU B 1 74 ? 2.129 15.164 -5.984 1 96.94 74 GLU B O 1
ATOM 1692 N N . HIS B 1 75 ? 0.016 15.016 -6.672 1 96.38 75 HIS B N 1
ATOM 1693 C CA . HIS B 1 75 ? -0.21 16.453 -6.699 1 96.38 75 HIS B CA 1
ATOM 1694 C C . HIS B 1 75 ? -1.52 16.812 -6.008 1 96.38 75 HIS B C 1
ATOM 1696 O O . HIS B 1 75 ? -2.586 16.344 -6.398 1 96.38 75 HIS B O 1
ATOM 1702 N N . SER B 1 76 ? -1.353 17.641 -5.074 1 94.06 76 SER B N 1
ATOM 1703 C CA . SER B 1 76 ? -2.512 18.047 -4.285 1 94.06 76 SER B CA 1
ATOM 1704 C C . SER B 1 76 ? -2.92 19.484 -4.594 1 94.06 76 SER B C 1
ATOM 1706 O O . SER B 1 76 ? -2.068 20.375 -4.684 1 94.06 76 SER B O 1
ATOM 1708 N N . ILE B 1 77 ? -4.211 19.625 -4.777 1 92.25 77 ILE B N 1
ATOM 1709 C CA . ILE B 1 77 ? -4.848 20.938 -4.93 1 92.25 77 ILE B CA 1
ATOM 1710 C C . ILE B 1 77 ? -6.082 21.016 -4.031 1 92.25 77 ILE B C 1
ATOM 1712 O O . ILE B 1 77 ? -7.09 20.359 -4.297 1 92.25 77 ILE B O 1
ATOM 1716 N N . ASN B 1 78 ? -5.949 21.797 -2.99 1 89.62 78 ASN B N 1
ATOM 1717 C CA . ASN B 1 78 ? -7 21.922 -1.987 1 89.62 78 ASN B CA 1
ATOM 1718 C C . ASN B 1 78 ? -7.312 20.578 -1.333 1 89.62 78 ASN B C 1
ATOM 1720 O O . ASN B 1 78 ? -6.465 20.016 -0.642 1 89.62 78 ASN B O 1
ATOM 1724 N N . LYS B 1 79 ? -8.492 20.078 -1.6 1 91.44 79 LYS B N 1
ATOM 1725 C CA . LYS B 1 79 ? -8.945 18.859 -0.936 1 91.44 79 LYS B CA 1
ATOM 1726 C C . LYS B 1 79 ? -8.75 17.641 -1.836 1 91.44 79 LYS B C 1
ATOM 1728 O O . LYS B 1 79 ? -9.219 16.547 -1.515 1 91.44 79 LYS B O 1
ATOM 1733 N N . HIS B 1 80 ? -8.195 17.891 -2.973 1 94.69 80 HIS B N 1
ATOM 1734 C CA . HIS B 1 80 ? -8.047 16.844 -3.969 1 94.69 80 HIS B CA 1
ATOM 1735 C C . HIS B 1 80 ? -6.574 16.516 -4.203 1 94.69 80 HIS B C 1
ATOM 1737 O O . HIS B 1 80 ? -5.742 17.422 -4.332 1 94.69 80 HIS B O 1
ATOM 1743 N N . THR B 1 81 ? -6.27 15.281 -4.281 1 95 81 THR B N 1
ATOM 1744 C CA . THR B 1 81 ? -4.934 14.805 -4.637 1 95 81 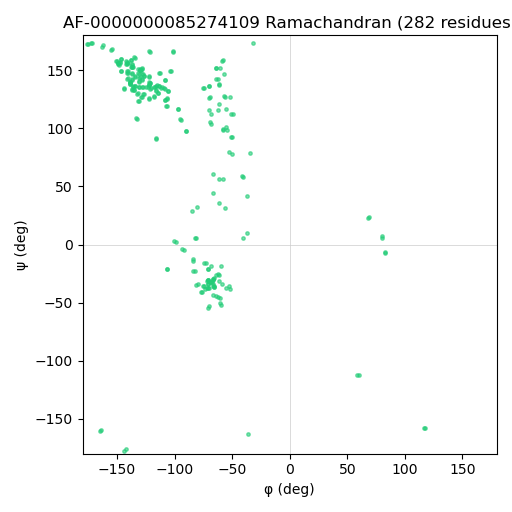THR B CA 1
ATOM 1745 C C . THR B 1 81 ? -5.012 13.773 -5.754 1 95 81 THR B C 1
ATOM 1747 O O . THR B 1 81 ? -5.77 12.805 -5.664 1 95 81 THR B O 1
ATOM 1750 N N . PHE B 1 82 ? -4.281 14.023 -6.75 1 97.12 82 PHE B N 1
ATOM 1751 C CA . PHE B 1 82 ? -4.133 13.07 -7.844 1 97.12 82 PHE B CA 1
ATOM 1752 C C . PHE B 1 82 ? -2.748 12.438 -7.828 1 97.12 82 PHE B C 1
ATOM 1754 O O . PHE B 1 82 ? -1.753 13.117 -7.566 1 97.12 82 PHE B O 1
ATOM 1761 N N . GLY B 1 83 ? -2.725 11.18 -8.141 1 97 83 GLY B N 1
ATOM 1762 C CA . GLY B 1 83 ? -1.449 10.484 -8.133 1 97 83 GLY B CA 1
ATOM 1763 C C . GLY B 1 83 ? -1.309 9.492 -9.281 1 97 83 GLY B C 1
ATOM 1764 O O . GLY B 1 83 ? -2.307 9.062 -9.859 1 97 83 GLY B O 1
ATOM 1765 N N . ALA B 1 84 ? -0.14 9.227 -9.562 1 98.06 84 ALA B N 1
ATOM 1766 C CA . ALA B 1 84 ? 0.251 8.203 -10.531 1 98.06 84 ALA B CA 1
ATOM 1767 C C . ALA B 1 84 ? 1.582 7.562 -10.141 1 98.06 84 ALA B C 1
ATOM 1769 O O . ALA B 1 84 ? 2.379 8.164 -9.422 1 98.06 84 ALA B O 1
ATOM 1770 N N . GLY B 1 85 ? 1.731 6.375 -10.594 1 97.88 85 GLY B N 1
ATOM 1771 C CA . GLY B 1 85 ? 2.969 5.691 -10.25 1 97.88 85 GLY B CA 1
ATOM 1772 C C . GLY B 1 85 ? 3.258 4.496 -11.133 1 97.88 85 GLY B C 1
ATOM 1773 O O . GLY B 1 85 ? 2.41 4.09 -11.93 1 97.88 85 GLY B O 1
ATOM 1774 N N . ILE B 1 86 ? 4.426 4.031 -10.961 1 97.88 86 ILE B N 1
ATOM 1775 C CA . ILE B 1 86 ? 4.875 2.811 -11.617 1 97.88 86 ILE B CA 1
ATOM 1776 C C . ILE B 1 86 ? 5.438 1.842 -10.578 1 97.88 86 ILE B C 1
ATOM 1778 O O . ILE B 1 86 ? 5.965 2.266 -9.547 1 97.88 86 ILE B O 1
ATOM 1782 N N . ASP B 1 87 ? 5.227 0.636 -10.883 1 94.81 87 ASP B N 1
ATOM 1783 C CA . ASP B 1 87 ? 5.754 -0.385 -9.984 1 94.81 87 ASP B CA 1
ATOM 1784 C C . ASP B 1 87 ? 6.387 -1.535 -10.766 1 94.81 87 ASP B C 1
ATOM 1786 O O . ASP B 1 87 ? 6.094 -1.722 -11.945 1 94.81 87 ASP B O 1
ATOM 1790 N N . TYR B 1 88 ? 7.289 -2.158 -10.078 1 96.56 88 TYR B N 1
ATOM 1791 C CA . TYR B 1 88 ? 8.031 -3.316 -10.562 1 96.56 88 TYR B CA 1
ATOM 1792 C C . TYR B 1 88 ? 7.953 -4.469 -9.57 1 96.56 88 TYR B C 1
ATOM 1794 O O . TYR B 1 88 ? 8.023 -4.254 -8.352 1 96.56 88 TYR B O 1
ATOM 1802 N N . GLU B 1 89 ? 7.723 -5.59 -10.094 1 95.19 89 GLU B N 1
ATOM 1803 C CA . GLU B 1 89 ? 7.68 -6.812 -9.297 1 95.19 89 GLU B CA 1
ATOM 1804 C C . GLU B 1 89 ? 8.469 -7.934 -9.969 1 95.19 89 GLU B C 1
ATOM 1806 O O . GLU B 1 89 ? 8.328 -8.164 -11.172 1 95.19 89 GLU B O 1
ATOM 1811 N N . ARG B 1 90 ? 9.219 -8.625 -9.156 1 94.25 90 ARG B N 1
ATOM 1812 C CA . ARG B 1 90 ? 9.992 -9.766 -9.641 1 94.25 90 ARG B CA 1
ATOM 1813 C C . ARG B 1 90 ? 9.906 -10.945 -8.672 1 94.25 90 ARG B C 1
ATOM 1815 O O . ARG B 1 90 ? 10.031 -10.766 -7.457 1 94.25 90 ARG B O 1
ATOM 1822 N N . HIS B 1 91 ? 9.664 -12.039 -9.266 1 93.5 91 HIS B N 1
ATOM 1823 C CA . HIS B 1 91 ? 9.664 -13.281 -8.484 1 93.5 91 HIS B CA 1
ATOM 1824 C C . HIS B 1 91 ? 10.914 -14.109 -8.781 1 93.5 91 HIS B C 1
ATOM 1826 O O . HIS B 1 91 ? 11.117 -14.539 -9.914 1 93.5 91 HIS B O 1
ATOM 1832 N N . ARG B 1 92 ? 11.672 -14.336 -7.789 1 92.56 92 ARG B N 1
ATOM 1833 C CA . ARG B 1 92 ? 12.812 -15.234 -7.922 1 92.56 92 ARG B CA 1
ATOM 1834 C C . ARG B 1 92 ? 12.453 -16.641 -7.48 1 92.56 92 ARG B C 1
ATOM 1836 O O . ARG B 1 92 ? 12.242 -16.906 -6.293 1 92.56 92 ARG B O 1
ATOM 1843 N N . ILE B 1 93 ? 12.344 -17.516 -8.438 1 89.75 93 ILE B N 1
ATOM 1844 C CA . ILE B 1 93 ? 11.992 -18.906 -8.203 1 89.75 93 ILE B CA 1
ATOM 1845 C C . ILE B 1 93 ? 13.211 -19.797 -8.438 1 89.75 93 ILE B C 1
ATOM 1847 O O . ILE B 1 93 ? 13.781 -19.797 -9.531 1 89.75 93 ILE B O 1
ATOM 1851 N N . PRO B 1 94 ? 13.516 -20.547 -7.438 1 89.44 94 PRO B N 1
ATOM 1852 C CA . PRO B 1 94 ? 14.672 -21.422 -7.641 1 89.44 94 PRO B CA 1
ATOM 1853 C C . PRO B 1 94 ? 14.516 -22.328 -8.852 1 89.44 94 PRO B C 1
ATOM 1855 O O . PRO B 1 94 ? 13.531 -23.062 -8.953 1 89.44 94 PRO B O 1
ATOM 1858 N N . GLY B 1 95 ? 15.516 -22.312 -9.75 1 88.81 95 GLY B N 1
ATOM 1859 C CA . GLY B 1 95 ? 15.562 -23.234 -10.883 1 88.81 95 GLY B CA 1
ATOM 1860 C C . GLY B 1 95 ? 14.727 -22.766 -12.062 1 88.81 95 GLY B C 1
ATOM 1861 O O . GLY B 1 95 ? 14.664 -23.438 -13.094 1 88.81 95 GLY B O 1
ATOM 1862 N N . PHE B 1 96 ? 13.953 -21.719 -11.945 1 86.56 96 PHE B N 1
ATOM 1863 C CA . PHE B 1 96 ? 13.078 -21.25 -13.016 1 86.56 96 PHE B CA 1
ATOM 1864 C C . PHE B 1 96 ? 13.406 -19.812 -13.391 1 86.56 96 PHE B C 1
ATOM 1866 O O . PHE B 1 96 ? 14.18 -19.141 -12.695 1 86.56 96 PHE B O 1
ATOM 1873 N N . SER B 1 97 ? 12.844 -19.438 -14.539 1 84.12 97 SER B N 1
ATOM 1874 C CA . SER B 1 97 ? 12.992 -18.047 -14.938 1 84.12 97 SER B CA 1
ATOM 1875 C C . SER B 1 97 ? 12.297 -17.109 -13.953 1 84.12 97 SER B C 1
ATOM 1877 O O . SER B 1 97 ? 11.336 -17.5 -13.289 1 84.12 97 SER B O 1
ATOM 1879 N N . ASP B 1 98 ? 12.867 -15.922 -13.914 1 86.44 98 ASP B N 1
ATOM 1880 C CA . ASP B 1 98 ? 12.352 -14.922 -12.984 1 86.44 98 ASP B CA 1
ATOM 1881 C C . ASP B 1 98 ? 11.258 -14.078 -13.633 1 86.44 98 ASP B C 1
ATOM 1883 O O . ASP B 1 98 ? 11.555 -13.102 -14.328 1 86.44 98 ASP B O 1
ATOM 1887 N N . PRO B 1 99 ? 10.008 -14.398 -13.414 1 89.69 99 PRO B N 1
ATOM 1888 C CA . PRO B 1 99 ? 8.953 -13.547 -13.977 1 89.69 99 PRO B CA 1
ATOM 1889 C C . PRO B 1 99 ? 9 -12.117 -13.453 1 89.69 99 PRO B C 1
ATOM 1891 O O . PRO B 1 99 ? 9.242 -11.898 -12.258 1 89.69 99 PRO B O 1
ATOM 1894 N N . LYS B 1 100 ? 8.805 -11.227 -14.359 1 91.62 100 LYS B N 1
ATOM 1895 C CA . LYS B 1 100 ? 8.789 -9.805 -14.023 1 91.62 100 LYS B CA 1
ATOM 1896 C C . LYS B 1 100 ? 7.469 -9.164 -14.438 1 91.62 100 LYS B C 1
ATOM 1898 O O . LYS B 1 100 ? 6.926 -9.469 -15.5 1 91.62 100 LYS B O 1
ATOM 1903 N N . ASN B 1 101 ? 6.988 -8.281 -13.562 1 94.12 101 ASN B N 1
ATOM 1904 C CA . ASN B 1 101 ? 5.801 -7.488 -13.859 1 94.12 101 ASN B CA 1
ATOM 1905 C C . ASN B 1 101 ? 6.078 -5.992 -13.711 1 94.12 101 ASN B C 1
ATOM 1907 O O . ASN B 1 101 ? 6.777 -5.574 -12.789 1 94.12 101 ASN B O 1
ATOM 1911 N N . VAL B 1 102 ? 5.613 -5.32 -14.633 1 96.5 102 VAL B N 1
ATOM 1912 C CA . VAL B 1 102 ? 5.641 -3.863 -14.555 1 96.5 102 VAL B CA 1
ATOM 1913 C C . VAL B 1 102 ? 4.211 -3.322 -14.508 1 96.5 102 VAL B C 1
ATOM 1915 O O . VAL B 1 102 ? 3.346 -3.773 -15.258 1 96.5 102 VAL B O 1
ATOM 1918 N N . GLY B 1 103 ? 4.043 -2.424 -13.688 1 97.12 103 GLY B N 1
ATOM 1919 C CA . GLY B 1 103 ? 2.701 -1.89 -13.516 1 97.12 103 GLY B CA 1
ATOM 1920 C C . GLY B 1 103 ? 2.662 -0.374 -13.477 1 97.12 103 GLY B C 1
ATOM 1921 O O . GLY B 1 103 ? 3.699 0.275 -13.32 1 97.12 103 GLY B O 1
ATOM 1922 N N . ALA B 1 104 ? 1.51 0.118 -13.727 1 97.94 104 ALA B N 1
ATOM 1923 C CA . ALA B 1 104 ? 1.17 1.526 -13.539 1 97.94 104 ALA B CA 1
ATOM 1924 C C . ALA B 1 104 ? -0.118 1.68 -12.734 1 97.94 104 ALA B C 1
ATOM 1926 O O . ALA B 1 104 ? -0.983 0.801 -12.766 1 97.94 104 ALA B O 1
ATOM 1927 N N . ASN B 1 105 ? -0.154 2.77 -12.055 1 97.88 105 ASN B N 1
ATOM 1928 C CA . ASN B 1 105 ? -1.348 3.031 -11.258 1 97.88 105 ASN B CA 1
ATOM 1929 C C . ASN B 1 105 ? -1.718 4.512 -11.273 1 97.88 105 ASN B C 1
ATOM 1931 O O . ASN B 1 105 ? -0.865 5.367 -11.523 1 97.88 105 ASN B O 1
ATOM 1935 N N . ILE B 1 106 ? -3.021 4.75 -11.039 1 98.06 106 ILE B N 1
ATOM 1936 C CA . ILE B 1 106 ? -3.561 6.086 -10.812 1 98.06 106 ILE B CA 1
ATOM 1937 C C . ILE B 1 106 ? -4.41 6.09 -9.547 1 98.06 106 ILE B C 1
ATOM 1939 O O . ILE B 1 106 ? -4.992 5.066 -9.18 1 98.06 106 ILE B O 1
ATOM 1943 N N . GLY B 1 107 ? -4.383 7.215 -8.992 1 98 107 GLY B N 1
ATOM 1944 C CA . GLY B 1 107 ? -5.145 7.336 -7.758 1 98 107 GLY B CA 1
ATOM 1945 C C . GLY B 1 107 ? -5.699 8.727 -7.527 1 98 107 GLY B C 1
ATOM 1946 O O . GLY B 1 107 ? -5.188 9.703 -8.078 1 98 107 GLY B O 1
ATOM 1947 N N . TYR B 1 108 ? -6.699 8.695 -6.777 1 97.38 108 TYR B N 1
ATOM 1948 C CA . TYR B 1 108 ? -7.363 9.922 -6.344 1 97.38 108 TYR B CA 1
ATOM 1949 C C . TYR B 1 108 ? -7.684 9.867 -4.855 1 97.38 108 TYR B C 1
ATOM 1951 O O . TYR B 1 108 ? -8.164 8.852 -4.352 1 97.38 108 TYR B O 1
ATOM 1959 N N . LYS B 1 109 ? -7.355 10.93 -4.223 1 96.06 109 LYS B N 1
ATOM 1960 C CA . LYS B 1 109 ? -7.703 11.102 -2.816 1 96.06 109 LYS B CA 1
ATOM 1961 C C . LYS B 1 109 ? -8.562 12.344 -2.609 1 96.06 109 LYS B C 1
ATOM 1963 O O . LYS B 1 109 ? -8.289 13.398 -3.188 1 96.06 109 LYS B O 1
ATOM 1968 N N . PHE B 1 110 ? -9.516 12.156 -1.766 1 95.5 110 PHE B N 1
ATOM 1969 C CA . PHE B 1 110 ? -10.398 13.25 -1.366 1 95.5 110 PHE B CA 1
ATOM 1970 C C . PHE B 1 110 ? -10.359 13.445 0.145 1 95.5 110 PHE B C 1
ATOM 1972 O O . PHE B 1 110 ? -10.586 12.5 0.906 1 95.5 110 PHE B O 1
ATOM 1979 N N . GLN B 1 111 ? -10.078 14.625 0.499 1 93.5 111 GLN B N 1
ATOM 1980 C CA . GLN B 1 111 ? -10.031 15 1.907 1 93.5 111 GLN B CA 1
ATOM 1981 C C . GLN B 1 111 ? -11.109 16.031 2.24 1 93.5 111 GLN B C 1
ATOM 1983 O O . GLN B 1 111 ? -10.828 17.234 2.311 1 93.5 111 GLN B O 1
ATOM 1988 N N . PRO B 1 112 ? -12.266 15.516 2.645 1 90.06 112 PRO B N 1
ATOM 1989 C CA . PRO B 1 112 ? -13.367 16.438 2.922 1 90.06 112 PRO B CA 1
ATOM 1990 C C . PRO B 1 112 ? -13.086 17.344 4.117 1 90.06 112 PRO B C 1
ATOM 1992 O O . PRO B 1 112 ? -13.648 18.438 4.211 1 90.06 112 PRO B O 1
ATOM 1995 N N . ASN B 1 113 ? -12.242 16.844 5.133 1 87.94 113 ASN B N 1
ATOM 1996 C CA . ASN B 1 113 ? -11.758 17.609 6.281 1 87.94 113 ASN B CA 1
ATOM 1997 C C . ASN B 1 113 ? -10.328 17.219 6.645 1 87.94 113 ASN B C 1
ATOM 1999 O O . ASN B 1 113 ? -9.719 16.375 5.992 1 87.94 113 ASN B O 1
ATOM 2003 N N . LYS B 1 114 ? -9.812 17.781 7.664 1 83.38 114 LYS B N 1
ATOM 2004 C CA . LYS B 1 114 ? -8.406 17.609 7.992 1 83.38 114 LYS B CA 1
ATOM 2005 C C . LYS B 1 114 ? -8.133 16.203 8.539 1 83.38 114 LYS B C 1
ATOM 2007 O O . LYS B 1 114 ? -6.988 15.742 8.523 1 83.38 114 LYS B O 1
ATOM 2012 N N . ASP B 1 115 ? -9.188 15.523 8.93 1 88.94 115 ASP B N 1
ATOM 2013 C CA . ASP B 1 115 ? -8.977 14.305 9.695 1 88.94 115 ASP B CA 1
ATOM 2014 C C . ASP B 1 115 ? -9.266 13.07 8.844 1 88.94 115 ASP B C 1
ATOM 2016 O O . ASP B 1 115 ? -8.883 11.953 9.203 1 88.94 115 ASP B O 1
ATOM 2020 N N . THR B 1 116 ? -10 13.273 7.848 1 92.38 116 THR B N 1
ATOM 2021 C CA . THR B 1 116 ? -10.477 12.109 7.105 1 92.38 116 THR B CA 1
ATOM 2022 C C . THR B 1 116 ? -10.055 12.195 5.645 1 92.38 116 THR B C 1
ATOM 2024 O O . THR B 1 116 ? -10.156 13.25 5.02 1 92.38 116 THR B O 1
ATOM 2027 N N . THR B 1 117 ? -9.633 11.141 5.121 1 93.69 117 THR B N 1
ATOM 2028 C CA . THR B 1 117 ? -9.273 10.992 3.713 1 93.69 117 THR B CA 1
ATOM 2029 C C . THR B 1 117 ? -9.914 9.75 3.115 1 93.69 117 THR B C 1
ATOM 2031 O O . THR B 1 117 ? -9.875 8.672 3.715 1 93.69 117 THR B O 1
ATOM 2034 N N . PHE B 1 118 ? -10.445 9.914 1.944 1 96.44 118 PHE B N 1
ATOM 2035 C CA . PHE B 1 118 ? -10.906 8.797 1.128 1 96.44 118 PHE B CA 1
ATOM 2036 C C . PHE B 1 118 ? -10.055 8.656 -0.126 1 96.44 118 PHE B C 1
ATOM 2038 O O . PHE B 1 118 ? -9.602 9.656 -0.693 1 96.44 118 PHE B O 1
ATOM 2045 N N . SER B 1 119 ? -9.906 7.438 -0.545 1 96.88 119 SER B N 1
ATOM 2046 C CA . SER B 1 119 ? -9.07 7.23 -1.728 1 96.88 119 SER B CA 1
ATOM 2047 C C . SER B 1 119 ? -9.664 6.16 -2.639 1 96.88 119 SER B C 1
ATOM 2049 O O . SER B 1 119 ? -10.32 5.23 -2.166 1 96.88 119 SER B O 1
ATOM 2051 N N . ILE B 1 120 ? -9.445 6.344 -3.93 1 97.94 120 ILE B N 1
ATOM 2052 C CA . ILE B 1 120 ? -9.688 5.34 -4.961 1 97.94 120 ILE B CA 1
ATOM 2053 C C . ILE B 1 120 ? -8.438 5.176 -5.82 1 97.94 120 ILE B C 1
ATOM 2055 O O . ILE B 1 120 ? -7.703 6.141 -6.047 1 97.94 120 ILE B O 1
ATOM 2059 N N . ASN B 1 121 ? -8.172 3.996 -6.184 1 97.44 121 ASN B N 1
ATOM 2060 C CA . ASN B 1 121 ? -7.035 3.734 -7.055 1 97.44 121 ASN B CA 1
ATOM 2061 C C . ASN B 1 121 ? -7.359 2.67 -8.102 1 97.44 121 ASN B C 1
ATOM 2063 O O . ASN B 1 121 ? -8.242 1.838 -7.887 1 97.44 121 ASN B O 1
ATOM 2067 N N . ALA B 1 122 ? -6.746 2.809 -9.188 1 98 122 ALA B N 1
ATOM 2068 C CA . ALA B 1 122 ? -6.777 1.822 -10.266 1 98 122 ALA B CA 1
ATOM 2069 C C . ALA B 1 122 ? -5.367 1.498 -10.75 1 98 122 ALA B C 1
ATOM 2071 O O . ALA B 1 122 ? -4.496 2.369 -10.766 1 98 122 ALA B O 1
ATOM 2072 N N . GLY B 1 123 ? -5.176 0.273 -11.086 1 97.5 123 GLY B N 1
ATOM 2073 C CA . GLY B 1 123 ? -3.863 -0.15 -11.547 1 97.5 123 GLY B CA 1
ATOM 2074 C C . GLY B 1 123 ? -3.928 -1.147 -12.688 1 97.5 123 GLY B C 1
ATOM 2075 O O . GLY B 1 123 ? -4.941 -1.824 -12.875 1 97.5 123 GLY B O 1
ATOM 2076 N N . HIS B 1 124 ? -2.883 -1.119 -13.367 1 98.19 124 HIS B N 1
ATOM 2077 C CA . HIS B 1 124 ? -2.656 -2.07 -14.445 1 98.19 124 HIS B CA 1
ATOM 2078 C C . HIS B 1 124 ? -1.235 -2.623 -14.406 1 98.19 124 HIS B C 1
ATOM 2080 O O . HIS B 1 124 ? -0.285 -1.885 -14.133 1 98.19 124 HIS B O 1
ATOM 2086 N N . SER B 1 125 ? -1.184 -3.869 -14.586 1 95.62 125 SER B N 1
ATOM 2087 C CA . SER B 1 125 ? 0.144 -4.469 -14.648 1 95.62 125 SER B CA 1
ATOM 2088 C C . SER B 1 125 ? 0.234 -5.496 -15.773 1 95.62 125 SER B C 1
ATOM 2090 O O . SER B 1 125 ? -0.779 -6.066 -16.188 1 95.62 125 SER B O 1
ATOM 2092 N N . ARG B 1 126 ? 1.43 -5.625 -16.234 1 95.69 126 ARG B N 1
ATOM 2093 C CA . ARG B 1 126 ? 1.722 -6.598 -17.281 1 95.69 126 ARG B CA 1
ATOM 2094 C C . ARG B 1 126 ? 3.041 -7.312 -17.016 1 95.69 126 ARG B C 1
ATOM 2096 O O . ARG B 1 126 ? 4.004 -6.695 -16.547 1 95.69 126 ARG B O 1
ATOM 2103 N N . GLY B 1 127 ? 2.975 -8.656 -17.281 1 91.88 127 GLY B N 1
ATOM 2104 C CA . GLY B 1 127 ? 4.18 -9.461 -17.172 1 91.88 127 GLY B CA 1
ATOM 2105 C C . GLY B 1 127 ? 4.07 -10.812 -17.844 1 91.88 127 GLY B C 1
ATOM 2106 O O . GLY B 1 127 ? 3.25 -11 -18.734 1 91.88 127 GLY B O 1
ATOM 2107 N N . SER B 1 128 ? 4.93 -11.688 -17.422 1 86.75 128 SER B N 1
ATOM 2108 C CA . SER B 1 128 ? 5.016 -13.008 -18.047 1 86.75 128 SER B CA 1
ATOM 2109 C C . SER B 1 128 ? 3.707 -13.773 -17.906 1 86.75 128 SER B C 1
ATOM 2111 O O . SER B 1 128 ? 3.367 -14.602 -18.75 1 86.75 128 SER B O 1
ATOM 2113 N N . GLY B 1 129 ? 2.945 -13.469 -16.906 1 85.75 129 GLY B N 1
ATOM 2114 C CA . GLY B 1 129 ? 1.713 -14.203 -16.672 1 85.75 129 GLY B CA 1
ATOM 2115 C C . GLY B 1 129 ? 0.496 -13.555 -17.297 1 85.75 129 GLY B C 1
ATOM 2116 O O . GLY B 1 129 ? -0.604 -14.109 -17.25 1 85.75 129 GLY B O 1
ATOM 2117 N N . GLY B 1 130 ? 0.733 -12.359 -17.906 1 92.81 130 GLY B N 1
ATOM 2118 C CA . GLY B 1 130 ? -0.368 -11.648 -18.547 1 92.81 130 GLY B CA 1
ATOM 2119 C C . GLY B 1 130 ? -0.643 -10.297 -17.922 1 92.81 130 GLY B C 1
ATOM 2120 O O . GLY B 1 130 ? 0.26 -9.672 -17.359 1 92.81 130 GLY B O 1
ATOM 2121 N N . ARG B 1 131 ? -1.896 -9.867 -18.172 1 94.19 131 ARG B N 1
ATOM 2122 C CA . ARG B 1 131 ? -2.303 -8.547 -17.703 1 94.19 131 ARG B CA 1
ATOM 2123 C C . ARG B 1 131 ? -3.186 -8.656 -16.469 1 94.19 131 ARG B C 1
ATOM 2125 O O . ARG B 1 131 ? -3.947 -9.617 -16.312 1 94.19 131 ARG B O 1
ATOM 2132 N N . SER B 1 132 ? -3.035 -7.613 -15.68 1 95 132 SER B N 1
ATOM 2133 C CA . SER B 1 132 ? -3.873 -7.52 -14.484 1 95 132 SER B CA 1
ATOM 2134 C C . SER B 1 132 ? -4.395 -6.102 -14.297 1 95 132 SER B C 1
ATOM 2136 O O . SER B 1 132 ? -3.697 -5.129 -14.594 1 95 132 SER B O 1
ATOM 2138 N N . ASN B 1 133 ? -5.594 -6.035 -13.875 1 96.62 133 ASN B N 1
ATOM 2139 C CA . ASN B 1 133 ? -6.211 -4.766 -13.5 1 96.62 133 ASN B CA 1
ATOM 2140 C C . ASN B 1 133 ? -6.691 -4.785 -12.055 1 96.62 133 ASN B C 1
ATOM 2142 O O . ASN B 1 133 ? -7.219 -5.793 -11.578 1 96.62 133 ASN B O 1
ATOM 2146 N N . SER B 1 134 ? -6.539 -3.656 -11.539 1 96.69 134 SER B N 1
ATOM 2147 C CA . SER B 1 134 ? -6.949 -3.576 -10.141 1 96.69 134 SER B CA 1
ATOM 2148 C C . SER B 1 134 ? -7.734 -2.297 -9.867 1 96.69 134 SER B C 1
ATOM 2150 O O . SER B 1 134 ? -7.562 -1.297 -10.562 1 96.69 134 SER B O 1
ATOM 2152 N N . PHE B 1 135 ? -8.578 -2.383 -8.898 1 97.56 135 PHE B N 1
ATOM 2153 C CA . PHE B 1 135 ? -9.344 -1.265 -8.352 1 97.56 135 PHE B CA 1
ATOM 2154 C C . PHE B 1 135 ? -9.406 -1.337 -6.836 1 97.56 135 PHE B C 1
ATOM 2156 O O . PHE B 1 135 ? -9.57 -2.418 -6.266 1 97.56 135 PHE B O 1
ATOM 2163 N N . GLY B 1 136 ? -9.273 -0.146 -6.285 1 97.75 136 GLY B N 1
ATOM 2164 C CA . GLY B 1 136 ? -9.273 -0.141 -4.832 1 97.75 136 GLY B CA 1
ATOM 2165 C C . GLY B 1 136 ? -9.891 1.111 -4.238 1 97.75 136 GLY B C 1
ATOM 2166 O O . GLY B 1 136 ? -9.914 2.162 -4.883 1 97.75 136 GLY B O 1
ATOM 2167 N N . LEU B 1 137 ? -10.32 0.897 -3.029 1 97.88 137 LEU B N 1
ATOM 2168 C CA . LEU B 1 137 ? -10.828 1.987 -2.203 1 97.88 137 LEU B CA 1
ATOM 2169 C C . LEU B 1 137 ? -10.148 1.993 -0.837 1 97.88 137 LEU B C 1
ATOM 2171 O O . LEU B 1 137 ? -9.734 0.943 -0.338 1 97.88 137 LEU B O 1
ATOM 2175 N N . GLY B 1 138 ? -10.062 3.182 -0.284 1 97.19 138 GLY B N 1
ATOM 2176 C CA . GLY B 1 138 ? -9.453 3.291 1.03 1 97.19 138 GLY B CA 1
ATOM 2177 C C . GLY B 1 138 ? -9.93 4.5 1.812 1 97.19 138 GLY B C 1
ATOM 2178 O O . GLY B 1 138 ? -10.602 5.371 1.266 1 97.19 138 GLY B O 1
ATOM 2179 N N . PHE B 1 139 ? -9.562 4.434 3.09 1 95.56 139 PHE B N 1
ATOM 2180 C CA . PHE B 1 139 ? -9.836 5.57 3.961 1 95.56 139 PHE B CA 1
ATOM 2181 C C . PHE B 1 139 ? -8.742 5.727 5.008 1 95.56 139 PHE B C 1
ATOM 2183 O O . PHE B 1 139 ? -8 4.781 5.289 1 95.56 139 PHE B O 1
ATOM 2190 N N . ARG B 1 140 ? -8.656 6.852 5.531 1 95.56 140 ARG B N 1
ATOM 2191 C CA . ARG B 1 140 ? -7.848 7.184 6.695 1 95.56 140 ARG B CA 1
ATOM 2192 C C . ARG B 1 140 ? -8.539 8.219 7.57 1 95.56 140 ARG B C 1
ATOM 2194 O O . ARG B 1 140 ? -9.062 9.219 7.066 1 95.56 140 ARG B O 1
ATOM 2201 N N . HIS B 1 141 ? -8.539 8 8.812 1 95.44 141 HIS B N 1
ATOM 2202 C CA . HIS B 1 141 ? -9.109 8.945 9.766 1 95.44 141 HIS B CA 1
ATOM 2203 C C . HIS B 1 141 ? -8.164 9.195 10.93 1 95.44 141 HIS B C 1
ATOM 2205 O O . HIS B 1 141 ? -7.652 8.25 11.531 1 95.44 141 HIS B O 1
ATOM 2211 N N . VAL B 1 142 ? -7.938 10.352 11.203 1 91.88 142 VAL B N 1
ATOM 2212 C CA . VAL B 1 142 ? -7.078 10.758 12.312 1 91.88 142 VAL B CA 1
ATOM 2213 C C . VAL B 1 142 ? -7.93 11.289 13.461 1 91.88 142 VAL B C 1
ATOM 2215 O O . VAL B 1 142 ? -8.797 12.141 13.258 1 91.88 142 VAL B O 1
ATOM 2218 N N . PHE B 1 143 ? -7.641 10.82 14.586 1 90.06 143 PHE B N 1
ATOM 2219 C CA . PHE B 1 143 ? -8.383 11.227 15.773 1 90.06 143 PHE B CA 1
ATOM 2220 C C . PHE B 1 143 ? -7.641 12.32 16.531 1 90.06 143 PHE B C 1
ATOM 2222 O O . PHE B 1 143 ? -6.41 12.297 16.609 1 90.06 143 PHE B O 1
#

Sequence (286 aa):
MQIHILVDLLLLVAVIAAAPQDRISDDLQDEPILSAEDDFIYDRRKRQTAVSGGANVENLPHGIRKETANINLEHSINKHTFGAGIDYERHRIPGFSDPKNVGANIGYKFQPNKDTTFSINAGHSRGSGGRSNSFGLGFRHVFMQIHILVDLLLLVAVIAAAPQDRISDDLQDEPILSAEDDFIYDRRKRQTAVSGGANVENLPHGIRKETANINLEHSINKHTFGAGIDYERHRIPGFSDPKNVGANIGYKFQPNKDTTFSINAGHSRGSGGRSNSFGLGFRHVF

Nearest PDB structures (foldseek):
  8wv0-assembly1_A  TM=7.478E-01  e=1.023E-01  Burkholderia pseudomallei
  5oyk-assembly1_A  TM=5.932E-01  e=9.151E-02  Vibrio cholerae
  6ehf-assembly1_A  TM=5.955E-01  e=2.646E-01  Vibrio cholerae O395
  6z34-assembly1_A  TM=6.584E-01  e=1.265E+00  Pseudomonas putida
  1p4t-assembly1_A  TM=3.790E-01  e=7.566E+00  Neisseria meningitidis

Foldseek 3Di:
DVVVVVVVVVVVVVVVVPDDPPPPPPPDDDDPDDPVVVQVVVQVQDWDKDKDKDKDWDQDPPRKIKIKIKMKIWITGRFKIKMKMKMKMWIDHPPDDIKIKIKMKIKMKGHPGPFKIKMKMKMWMQIPVGIDIDIDIDMGGHD/DVVVVVVVVVVVVVVVVPDDDPPPPPPDDDDPDPPVVVQVVVQPQDWDKDKDKDKDWDQDPPRKIKIKIKMKIWITGRFKIKMKMKMKMWIDHPPDDIKIKIKMKIKMKGHPGPFKIKMKMKMWMQIPVGIDIDIDIDMGGHD

Radius of gyration: 21.73 Å; Cα contacts (8 Å, |Δi|>4): 579; chains: 2; bounding box: 48×66×52 Å